Protein AF-A0A924DT28-F1 (afdb_monomer)

Sequence (236 aa):
MMKKLITFLFFVGIYNSIIVASTELPNEADVVLCQDQAENYGNGKGDDIINQSCIESFKKMAAPEAKSESKSMKMKFFGYRNTVLIEKYKNNILFTEIIAGNSSELKAIRALTFDEKNQEVVVLDDSGDILFFSSKITGNIAPFRILKHKDLVGACELVVDSTRDQVVVNNKSTKRILFFSRLANFHAREGKQKLVILKSIDTSLIDLKNLSIDLEKSELHGVDSSKNSAIVFNLK

Mean predicted aligned error: 7.26 Å

Foldseek 3Di:
DDDDDDDDDDDPDDPPDPPPPPPDQDDVVVQVVQQVCQQCQQVPPDPVDRDPVSVVNQQVPFDPQQWEADPVQRWIWGDAAQKIWIWGDDPNDIDIFIAGHDQQVGGGFQGWYAPPVQQWIWTQHQQLKIFIDHVVDHIPHYGPAIADDPQSNQWRHWDAQPVQQWIWTCRPVQQKTFIARVLAGPPDPPVRNRGDGPDIDHRVVFPWDDWDADNVQQWIWTARPVVRDIDIDHRD

Solvent-accessible surface area (backbone atoms only — not comparable to full-atom values): 13260 Å² total; per-residue (Å²): 135,87,85,84,82,85,82,85,82,83,82,80,79,80,79,78,79,78,80,76,77,78,80,73,76,81,54,70,69,60,53,50,53,39,47,53,31,30,49,20,21,62,67,84,76,51,58,76,57,70,55,68,71,40,55,55,48,40,58,70,67,26,48,75,52,8,38,35,73,39,82,90,75,52,31,39,38,32,24,32,48,36,33,39,40,39,37,38,63,57,95,90,41,80,46,75,48,46,36,20,8,69,54,32,72,52,66,34,41,48,12,28,33,68,41,72,91,78,44,29,38,39,33,32,30,61,79,23,38,35,38,31,35,53,73,86,61,67,37,43,45,57,47,85,36,38,41,70,54,81,84,29,45,46,43,55,40,53,40,72,40,83,88,78,44,28,34,40,33,40,17,71,70,77,29,29,38,39,28,32,47,57,83,22,19,66,86,42,58,88,94,60,19,60,82,49,78,78,46,76,44,85,34,80,92,48,50,75,41,77,69,44,71,42,79,88,79,36,32,41,37,29,30,25,67,82,74,76,39,82,46,77,42,77,69,119

Radius of gyration: 23.38 Å; Cα contacts (8 Å, |Δi|>4): 506; chains: 1; bounding box: 42×103×48 Å

pLDDT: mean 90.02, std 14.46, range [38.62, 98.81]

Secondary structure (DSSP, 8-state):
-PPPP------------------PPPPHHHHHHHHHHHHHTTTTSS-SS--HHHHHHHHHH--GGGEEEETTTTEEEEEETTEEEEEEEETTEEEEEEE-SGGG--S-EEEEEEETTTTEEEEEETTS-EEEEETT--BS---SEEE--GGGTTEEEEEEETTTTEEEEEETTTTEEEEEETT--TTSPTTT----EEEEEE-TT--EEEEEEETTTTEEEEEETTTTEEEEEE--

Nearest PDB structures (foldseek):
  7seu-assembly4_D  TM=6.519E-01  e=6.084E-05  Escherichia coli
  8fky-assembly1_BC  TM=5.087E-01  e=3.630E-06  Homo sapiens
  8ajo-assembly1_B  TM=6.172E-01  e=4.702E-04  Homo sapiens
  5m11-assembly1_A  TM=3.990E-01  e=2.292E-04  Porphyromonas gingivalis
  8cll-assembly1_B  TM=3.695E-01  e=8.182E-01  Homo sapiens

Structure (mmCIF, N/CA/C/O backbone):
data_AF-A0A924DT28-F1
#
_entry.id   AF-A0A924DT28-F1
#
loop_
_atom_site.group_PDB
_atom_site.id
_atom_site.type_symbol
_atom_site.label_atom_id
_atom_site.label_alt_id
_atom_site.label_comp_id
_atom_site.label_asym_id
_atom_site.label_entity_id
_atom_site.label_seq_id
_atom_site.pdbx_PDB_ins_code
_atom_site.Cartn_x
_atom_site.Cartn_y
_atom_site.Cartn_z
_atom_site.occupancy
_atom_site.B_iso_or_equiv
_atom_site.auth_seq_id
_atom_site.auth_comp_id
_atom_site.auth_asym_id
_atom_site.auth_atom_id
_atom_site.pdbx_PDB_model_num
ATOM 1 N N . MET A 1 1 ? 10.923 81.985 13.454 1.00 46.19 1 MET A N 1
ATOM 2 C CA . MET A 1 1 ? 11.514 80.763 12.858 1.00 46.19 1 MET A CA 1
ATOM 3 C C . MET A 1 1 ? 11.371 79.618 13.850 1.00 46.19 1 MET A C 1
ATOM 5 O O . MET A 1 1 ? 11.720 79.781 15.010 1.00 46.19 1 MET A O 1
ATOM 9 N N . MET A 1 2 ? 10.727 78.535 13.412 1.00 38.62 2 MET A N 1
ATOM 10 C CA . MET A 1 2 ? 10.115 77.477 14.229 1.00 38.62 2 MET A CA 1
ATOM 11 C C . MET A 1 2 ? 11.137 76.579 14.948 1.00 38.62 2 MET A C 1
ATOM 13 O O . MET A 1 2 ? 12.064 76.073 14.320 1.00 38.62 2 MET A O 1
ATOM 17 N N . LYS A 1 3 ? 10.915 76.316 16.244 1.00 44.12 3 LYS A N 1
ATOM 18 C CA . LYS A 1 3 ? 11.566 75.230 16.996 1.00 44.12 3 LYS A CA 1
ATOM 19 C C . LYS A 1 3 ? 10.833 73.916 16.697 1.00 44.12 3 LYS A C 1
ATOM 21 O O . LYS A 1 3 ? 9.643 73.810 16.976 1.00 44.12 3 LYS A O 1
ATOM 26 N N . LYS A 1 4 ? 11.530 72.933 16.117 1.00 51.25 4 LYS A N 1
ATOM 27 C CA . LYS A 1 4 ? 11.015 71.568 15.913 1.00 51.25 4 LYS A CA 1
ATOM 28 C C . LYS A 1 4 ? 11.141 70.768 17.211 1.00 51.25 4 LYS A C 1
ATOM 30 O O . LYS A 1 4 ? 12.229 70.666 17.769 1.00 51.25 4 LYS A O 1
ATOM 35 N N . LEU A 1 5 ? 10.022 70.207 17.657 1.00 52.62 5 LEU A N 1
ATOM 36 C CA . LEU A 1 5 ? 9.919 69.256 18.760 1.00 52.62 5 LEU A CA 1
ATOM 37 C C . LEU A 1 5 ? 10.096 67.843 18.175 1.00 52.62 5 LEU A C 1
ATOM 39 O O . LEU A 1 5 ? 9.372 67.476 17.252 1.00 52.62 5 LEU A O 1
ATOM 43 N N . ILE A 1 6 ? 11.080 67.082 18.657 1.00 53.06 6 ILE A N 1
ATOM 44 C CA . ILE A 1 6 ? 11.309 65.684 18.263 1.00 53.06 6 ILE A CA 1
ATOM 45 C C . ILE A 1 6 ? 10.702 64.802 19.353 1.00 53.06 6 ILE A C 1
ATOM 47 O O . ILE A 1 6 ? 11.199 64.773 20.477 1.00 53.06 6 ILE A O 1
ATOM 51 N N . THR A 1 7 ? 9.623 64.100 19.020 1.00 50.81 7 THR A N 1
ATOM 52 C CA . THR A 1 7 ? 8.965 63.129 19.901 1.00 50.81 7 THR A CA 1
ATOM 53 C C . THR A 1 7 ? 9.525 61.739 19.610 1.00 50.81 7 THR A C 1
ATOM 55 O O . THR A 1 7 ? 9.343 61.217 18.512 1.00 50.81 7 THR A O 1
ATOM 58 N N . PHE A 1 8 ? 10.207 61.135 20.583 1.00 44.06 8 PHE A N 1
ATOM 59 C CA . PHE A 1 8 ? 10.626 59.732 20.534 1.00 44.06 8 PHE A CA 1
ATOM 60 C C . PHE A 1 8 ? 9.456 58.835 20.971 1.00 44.06 8 PHE A C 1
ATOM 62 O O . PHE A 1 8 ? 9.033 58.895 22.124 1.00 44.06 8 PHE A O 1
ATOM 69 N N . LEU A 1 9 ? 8.935 58.002 20.064 1.00 46.94 9 LEU A N 1
ATOM 70 C CA . LEU A 1 9 ? 8.032 56.901 20.409 1.00 46.94 9 LEU A CA 1
ATOM 71 C C . LEU A 1 9 ? 8.859 55.664 20.788 1.00 46.94 9 LEU A C 1
ATOM 73 O O . LEU A 1 9 ? 9.576 55.115 19.954 1.00 46.94 9 LEU A O 1
ATOM 77 N N . PHE A 1 10 ? 8.725 55.205 22.032 1.00 41.62 10 PHE A N 1
ATOM 78 C CA . PHE A 1 10 ? 9.204 53.894 22.465 1.00 41.62 10 PHE A CA 1
ATOM 79 C C . PHE A 1 10 ? 8.183 52.820 22.065 1.00 41.62 10 PHE A C 1
ATOM 81 O O . PHE A 1 10 ? 7.089 52.758 22.623 1.00 41.62 10 PHE A O 1
ATOM 88 N N . PHE A 1 11 ? 8.540 51.963 21.107 1.00 46.56 11 PHE A N 1
ATOM 89 C CA . PHE A 1 11 ? 7.822 50.714 20.848 1.00 46.56 11 PHE A CA 1
ATOM 90 C C . PHE A 1 11 ? 8.255 49.671 21.886 1.00 46.56 11 PHE A C 1
ATOM 92 O O . PHE A 1 11 ? 9.371 49.155 21.834 1.00 46.56 11 PHE A O 1
ATOM 99 N N . VAL A 1 12 ? 7.373 49.357 22.835 1.00 48.72 12 VAL A N 1
ATOM 100 C CA . VAL A 1 12 ? 7.530 48.202 23.727 1.00 48.72 12 VAL A CA 1
ATOM 101 C C . VAL A 1 12 ? 7.148 46.956 22.927 1.00 48.72 12 VAL A C 1
ATOM 103 O O . VAL A 1 12 ? 5.971 46.667 22.724 1.00 48.72 12 VAL A O 1
ATOM 106 N N . GLY A 1 13 ? 8.153 46.252 22.407 1.00 44.25 13 GLY A N 1
ATOM 107 C CA . GLY A 1 13 ? 7.973 44.969 21.732 1.00 44.25 13 GLY A CA 1
ATOM 108 C C . GLY A 1 13 ? 7.604 43.883 22.740 1.00 44.25 13 GLY A C 1
ATOM 109 O O . GLY A 1 13 ? 8.447 43.446 23.520 1.00 44.25 13 GLY A O 1
ATOM 110 N N . ILE A 1 14 ? 6.346 43.447 22.726 1.00 53.84 14 ILE A N 1
ATOM 111 C CA . ILE A 1 14 ? 5.885 42.281 23.484 1.00 53.84 14 ILE A CA 1
ATOM 112 C C . ILE A 1 14 ? 6.356 41.037 22.719 1.00 53.84 14 ILE A C 1
ATOM 114 O O . ILE A 1 14 ? 5.760 40.647 21.715 1.00 53.84 14 ILE A O 1
ATOM 118 N N . TYR A 1 15 ? 7.461 40.435 23.161 1.00 48.41 15 TYR A N 1
ATOM 119 C CA . TYR A 1 15 ? 7.918 39.139 22.661 1.00 48.41 15 TYR A CA 1
ATOM 120 C C . TYR A 1 15 ? 6.979 38.043 23.181 1.00 48.41 15 TYR A C 1
ATOM 122 O O . TYR A 1 15 ? 7.129 37.555 24.301 1.00 48.41 15 TYR A O 1
ATOM 130 N N . ASN A 1 16 ? 6.004 37.645 22.361 1.00 48.34 16 ASN A N 1
ATOM 131 C CA . ASN A 1 16 ? 5.264 36.405 22.574 1.00 48.34 16 ASN A CA 1
ATOM 132 C C . ASN A 1 16 ? 6.238 35.233 22.417 1.00 48.34 16 ASN A C 1
ATOM 134 O O . ASN A 1 16 ? 6.658 34.896 21.310 1.00 48.34 16 ASN A O 1
ATOM 138 N N . SER A 1 17 ? 6.616 34.629 23.540 1.00 51.00 17 SER A N 1
ATOM 139 C CA . SER A 1 17 ? 7.391 33.392 23.557 1.00 51.00 17 SER A CA 1
ATOM 140 C C . SER A 1 17 ? 6.497 32.267 23.041 1.00 51.00 17 SER A C 1
ATOM 142 O O . SER A 1 17 ? 5.571 31.834 23.725 1.00 51.00 17 SER A O 1
ATOM 144 N N . ILE A 1 18 ? 6.737 31.826 21.807 1.00 56.81 18 ILE A N 1
ATOM 145 C CA . ILE A 1 18 ? 6.084 30.645 21.243 1.00 56.81 18 ILE A CA 1
ATOM 146 C C . ILE A 1 18 ? 6.646 29.437 21.993 1.00 56.81 18 ILE A C 1
ATOM 148 O O . ILE A 1 18 ? 7.802 29.062 21.802 1.00 56.81 18 ILE A O 1
ATOM 152 N N . ILE A 1 19 ? 5.835 28.838 22.865 1.00 50.34 19 ILE A N 1
ATOM 153 C CA . ILE A 1 19 ? 6.124 27.526 23.442 1.00 50.34 19 ILE A CA 1
ATOM 154 C C . ILE A 1 19 ? 5.975 26.519 22.301 1.00 50.34 19 ILE A C 1
ATOM 156 O O . ILE A 1 19 ? 4.869 26.121 21.938 1.00 50.34 19 ILE A O 1
ATOM 160 N N . VAL A 1 20 ? 7.097 26.142 21.692 1.00 52.06 20 VAL A N 1
ATOM 161 C CA . VAL A 1 20 ? 7.150 25.004 20.776 1.00 52.06 20 VAL A CA 1
ATOM 162 C C . VAL A 1 20 ? 7.068 23.760 21.650 1.00 52.06 20 VAL A C 1
ATOM 164 O O . VAL A 1 20 ? 8.056 23.361 22.262 1.00 52.06 20 VAL A O 1
ATOM 167 N N . ALA A 1 21 ? 5.874 23.178 21.763 1.00 47.94 21 ALA A N 1
ATOM 168 C CA . ALA A 1 21 ? 5.710 21.875 22.388 1.00 47.94 21 ALA A CA 1
ATOM 169 C C . ALA A 1 21 ? 6.557 20.867 21.598 1.00 47.94 21 ALA A C 1
ATOM 171 O O . ALA A 1 21 ? 6.269 20.576 20.435 1.00 47.94 21 ALA A O 1
ATOM 172 N N . SER A 1 22 ? 7.638 20.377 22.204 1.00 53.47 22 SER A N 1
ATOM 173 C CA . SER A 1 22 ? 8.448 19.314 21.627 1.00 53.47 22 SER A CA 1
ATOM 174 C C . SER A 1 22 ? 7.579 18.070 21.537 1.00 53.47 22 SER A C 1
ATOM 176 O O . SER A 1 22 ? 7.247 17.448 22.544 1.00 53.47 22 SER A O 1
ATOM 178 N N . THR A 1 23 ? 7.158 17.714 20.327 1.00 61.97 23 THR A N 1
ATOM 179 C CA . THR A 1 23 ? 6.416 16.478 20.111 1.00 61.97 23 THR A CA 1
ATOM 180 C C . THR A 1 23 ? 7.405 15.321 20.188 1.00 61.97 23 THR A C 1
ATOM 182 O O . THR A 1 23 ? 7.909 14.875 19.153 1.00 61.97 23 THR A O 1
ATOM 185 N N . GLU A 1 24 ? 7.708 14.842 21.391 1.00 76.38 24 GLU A N 1
ATOM 186 C CA . GLU A 1 24 ? 8.525 13.643 21.578 1.00 76.38 24 GLU A CA 1
ATOM 187 C C . GLU A 1 24 ? 7.909 12.474 20.793 1.00 76.38 24 GLU A C 1
ATOM 189 O O . GLU A 1 24 ? 6.686 12.376 20.620 1.00 76.38 24 GLU A O 1
ATOM 194 N N . LEU A 1 25 ? 8.759 11.663 20.162 1.00 80.00 25 LEU A N 1
ATOM 195 C CA . LEU A 1 25 ? 8.293 10.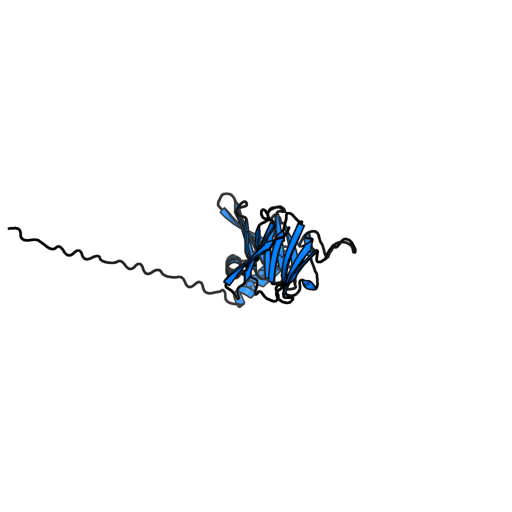437 19.524 1.00 80.00 25 LEU A CA 1
ATOM 196 C C . LEU A 1 25 ? 7.822 9.468 20.620 1.00 80.00 25 LEU A C 1
ATOM 198 O O . LEU A 1 25 ? 8.413 9.473 21.700 1.00 80.00 25 LEU A O 1
ATOM 202 N N . PRO A 1 26 ? 6.775 8.663 20.363 1.00 83.19 26 PRO A N 1
ATOM 203 C CA . PRO A 1 26 ? 6.353 7.627 21.301 1.00 83.19 26 PRO A CA 1
ATOM 204 C C . PRO A 1 26 ? 7.538 6.722 21.652 1.00 83.19 26 PRO A C 1
ATOM 206 O O . PRO A 1 26 ? 8.372 6.439 20.787 1.00 83.19 26 PRO A O 1
ATOM 209 N N . ASN A 1 27 ? 7.627 6.277 22.905 1.00 87.00 27 ASN A N 1
ATOM 210 C CA . ASN A 1 27 ? 8.652 5.308 23.284 1.00 87.00 27 ASN A CA 1
ATOM 211 C C . ASN A 1 27 ? 8.305 3.919 22.699 1.00 87.00 27 ASN A C 1
ATOM 213 O O . ASN A 1 27 ? 7.145 3.633 22.407 1.00 87.00 27 ASN A O 1
ATOM 217 N N . GLU A 1 28 ? 9.297 3.039 22.530 1.00 86.31 28 GLU A N 1
ATOM 218 C CA . GLU A 1 28 ? 9.079 1.721 21.903 1.00 86.31 28 GLU A CA 1
ATOM 219 C C . GLU A 1 28 ? 8.099 0.836 22.696 1.00 86.31 28 GLU A C 1
ATOM 221 O O . GLU A 1 28 ? 7.351 0.066 22.100 1.00 86.31 28 GLU A O 1
ATOM 226 N N . ALA A 1 29 ? 8.052 0.960 24.027 1.00 84.00 29 ALA A N 1
ATOM 227 C CA . ALA A 1 29 ? 7.135 0.177 24.857 1.00 84.00 29 ALA A CA 1
ATOM 228 C C . ALA A 1 29 ? 5.664 0.533 24.578 1.00 84.00 29 ALA A C 1
ATOM 230 O O . ALA A 1 29 ? 4.824 -0.362 24.479 1.00 84.00 29 ALA A O 1
ATOM 231 N N . ASP A 1 30 ? 5.368 1.818 24.369 1.00 88.56 30 ASP A N 1
ATOM 232 C CA . ASP A 1 30 ? 4.042 2.288 23.967 1.00 88.56 30 ASP A CA 1
ATOM 233 C C . ASP A 1 30 ? 3.678 1.735 22.583 1.00 88.56 30 ASP A C 1
ATOM 235 O O . ASP A 1 30 ? 2.556 1.282 22.371 1.00 88.56 30 ASP A O 1
ATOM 239 N N . VAL A 1 31 ? 4.633 1.707 21.646 1.00 90.06 31 VAL A N 1
ATOM 240 C CA . VAL A 1 31 ? 4.413 1.153 20.298 1.00 90.06 31 VAL A CA 1
ATOM 241 C C . VAL A 1 31 ? 4.095 -0.341 20.347 1.00 90.06 31 VAL A C 1
ATOM 243 O O . VAL A 1 31 ? 3.189 -0.783 19.638 1.00 90.06 31 VAL A O 1
ATOM 246 N N . VAL A 1 32 ? 4.787 -1.107 21.194 1.00 91.25 32 VAL A N 1
ATOM 247 C CA . VAL A 1 32 ? 4.523 -2.543 21.391 1.00 91.25 32 VAL A CA 1
ATOM 248 C C . VAL A 1 32 ? 3.123 -2.771 21.961 1.00 91.25 32 VAL A C 1
ATOM 250 O O . VAL A 1 32 ? 2.397 -3.619 21.445 1.00 91.25 32 VAL A O 1
ATOM 253 N N . LEU A 1 33 ? 2.705 -1.983 22.957 1.00 92.06 33 LEU A N 1
ATOM 254 C CA . LEU A 1 33 ? 1.340 -2.047 23.489 1.00 92.06 33 LEU A CA 1
ATOM 255 C C . LEU A 1 33 ? 0.299 -1.756 22.397 1.00 92.06 33 LEU A C 1
ATOM 257 O O . LEU A 1 33 ? -0.693 -2.470 22.270 1.00 92.06 33 LEU A O 1
ATOM 261 N N . CYS A 1 34 ? 0.532 -0.727 21.583 1.00 93.38 34 CYS A N 1
ATOM 262 C CA . CYS A 1 34 ? -0.360 -0.382 20.481 1.00 93.38 34 CYS A CA 1
ATOM 263 C C . CYS A 1 34 ? -0.439 -1.480 19.415 1.00 93.38 34 CYS A C 1
ATOM 265 O O . CYS A 1 34 ? -1.506 -1.706 18.843 1.00 93.38 34 CYS A O 1
ATOM 267 N N . GLN A 1 35 ? 0.676 -2.161 19.140 1.00 92.50 35 GLN A N 1
ATOM 268 C CA . GLN A 1 35 ? 0.705 -3.286 18.213 1.00 92.50 35 GLN A CA 1
ATOM 269 C C . GLN A 1 35 ? -0.093 -4.476 18.759 1.00 92.50 35 GLN A C 1
ATOM 271 O O . GLN A 1 35 ? -0.889 -5.041 18.015 1.00 92.50 35 GLN A O 1
ATOM 276 N N . ASP A 1 36 ? 0.047 -4.813 20.044 1.00 92.50 36 ASP A N 1
ATOM 277 C CA . ASP A 1 36 ? -0.731 -5.886 20.680 1.00 92.50 36 ASP A CA 1
ATOM 278 C C . ASP A 1 36 ? -2.244 -5.599 20.637 1.00 92.50 36 ASP A C 1
ATOM 280 O O . ASP A 1 36 ? -3.041 -6.464 20.263 1.00 92.50 36 ASP A O 1
ATOM 284 N N . GLN A 1 37 ? -2.651 -4.351 20.898 1.00 92.94 37 GLN A N 1
ATOM 285 C CA . GLN A 1 37 ? -4.045 -3.927 20.715 1.00 92.94 37 GLN A CA 1
ATOM 286 C C . GLN A 1 37 ? -4.510 -4.109 19.268 1.00 92.94 37 GLN A C 1
ATOM 288 O O . GLN A 1 37 ? -5.603 -4.616 19.023 1.00 92.94 37 GLN A O 1
ATOM 293 N N . ALA A 1 38 ? -3.680 -3.729 18.296 1.00 93.44 38 ALA A N 1
ATOM 294 C CA . ALA A 1 38 ? -3.997 -3.896 16.886 1.00 93.44 38 ALA A CA 1
ATOM 295 C C . ALA A 1 38 ? -4.079 -5.370 16.459 1.00 93.44 38 ALA A C 1
ATOM 297 O O . ALA A 1 38 ? -4.960 -5.714 15.678 1.00 93.44 38 ALA A O 1
ATOM 298 N N . GLU A 1 39 ? -3.214 -6.257 16.962 1.00 92.19 39 GLU A N 1
ATOM 299 C CA . GLU A 1 39 ? -3.257 -7.704 16.6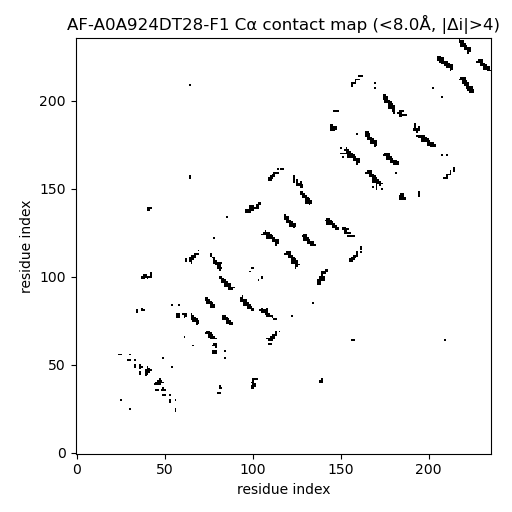74 1.00 92.19 39 GLU A CA 1
ATOM 300 C C . GLU A 1 39 ? -4.543 -8.351 17.214 1.00 92.19 39 GLU A C 1
ATOM 302 O O . GLU A 1 39 ? -5.121 -9.254 16.586 1.00 92.19 39 GLU A O 1
ATOM 307 N N . ASN A 1 40 ? -5.021 -7.844 18.353 1.00 91.62 40 ASN A N 1
ATOM 308 C CA . ASN A 1 40 ? -6.214 -8.335 19.032 1.00 91.62 40 ASN A CA 1
ATOM 309 C C . ASN A 1 40 ? -7.521 -7.630 18.643 1.00 91.62 40 ASN A C 1
ATOM 311 O O . ASN A 1 40 ? -8.603 -8.139 18.940 1.00 91.62 40 ASN A O 1
ATOM 315 N N . TYR A 1 41 ? -7.444 -6.525 17.903 1.00 90.62 41 TYR A N 1
ATOM 316 C CA . TYR A 1 41 ? -8.607 -5.745 17.496 1.00 90.62 41 TYR A CA 1
ATOM 317 C C . TYR A 1 41 ? -9.632 -6.597 16.737 1.00 90.62 41 TYR A C 1
ATOM 319 O O . TYR A 1 41 ? -9.317 -7.176 15.695 1.00 90.62 41 TYR A O 1
ATOM 327 N N . GLY A 1 42 ? -10.865 -6.674 17.253 1.00 82.38 42 GLY A N 1
ATOM 328 C CA . GLY A 1 42 ? -11.993 -7.342 16.600 1.00 82.38 42 GLY A CA 1
ATOM 329 C C . GLY A 1 42 ? -11.846 -8.860 16.462 1.00 82.38 42 GLY A C 1
ATOM 330 O O . GLY A 1 42 ? -12.553 -9.470 15.655 1.00 82.38 42 GLY A O 1
ATOM 33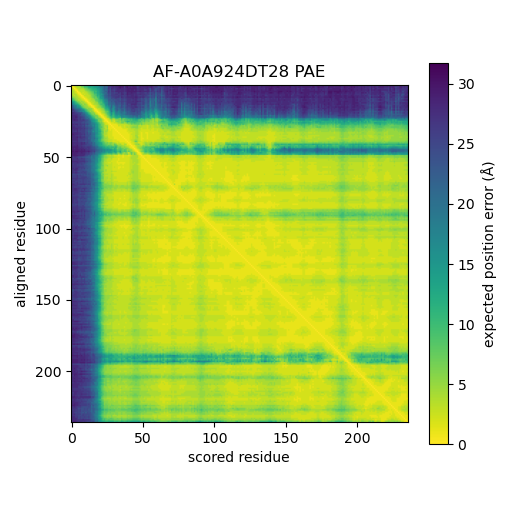1 N N . ASN A 1 43 ? -10.899 -9.486 17.172 1.00 83.25 43 ASN A N 1
ATOM 332 C CA . ASN A 1 43 ? -10.657 -10.932 17.109 1.00 83.25 43 ASN A CA 1
ATOM 333 C C . ASN A 1 43 ? -11.188 -11.700 18.342 1.00 83.25 43 ASN A C 1
ATOM 335 O O . ASN A 1 43 ? -11.055 -12.925 18.394 1.00 83.25 43 ASN A O 1
ATOM 339 N N . GLY A 1 44 ? -11.779 -10.996 19.317 1.00 75.38 44 GLY A N 1
ATOM 340 C CA . GLY A 1 44 ? -12.343 -11.567 20.545 1.00 75.38 44 GLY A CA 1
ATOM 341 C C . GLY A 1 44 ? -11.319 -12.012 21.600 1.00 75.38 44 GLY A C 1
ATOM 342 O O . GLY A 1 44 ? -11.706 -12.686 22.554 1.00 75.38 44 GLY A O 1
ATOM 343 N N . LYS A 1 45 ? -10.027 -11.686 21.439 1.00 72.12 45 LYS A N 1
ATOM 344 C CA . LYS A 1 45 ? -8.935 -12.034 22.373 1.00 72.12 45 LYS A CA 1
ATOM 345 C C . LYS A 1 45 ? -8.341 -10.834 23.126 1.00 72.12 45 LYS A C 1
ATOM 347 O O . LYS A 1 45 ? -7.392 -11.025 23.880 1.00 72.12 45 LYS A O 1
ATOM 352 N N . GLY A 1 46 ? -8.888 -9.631 22.958 1.00 69.25 46 GLY A N 1
ATOM 353 C CA . GLY A 1 46 ? -8.455 -8.415 23.653 1.00 69.25 46 GLY A CA 1
ATOM 354 C C . GLY A 1 46 ? -9.541 -7.343 23.648 1.00 69.25 46 GLY A C 1
ATOM 355 O O . GLY A 1 46 ? -10.689 -7.629 23.305 1.00 69.25 46 GLY A O 1
ATOM 356 N N . ASP A 1 47 ? -9.180 -6.115 24.021 1.00 67.69 47 ASP A N 1
ATOM 357 C CA . ASP A 1 47 ? -10.084 -4.977 23.883 1.00 67.69 47 ASP A CA 1
ATOM 358 C C . ASP A 1 47 ? -10.370 -4.749 22.391 1.00 67.69 47 ASP A C 1
ATOM 360 O O . ASP A 1 47 ? -9.456 -4.548 21.590 1.00 67.69 47 ASP A O 1
ATOM 364 N N . ASP A 1 48 ? -11.647 -4.725 22.001 1.00 73.25 48 ASP A N 1
ATOM 365 C CA . ASP A 1 48 ? -12.082 -4.403 20.630 1.00 73.25 48 ASP A CA 1
ATOM 366 C C . ASP A 1 48 ? -11.902 -2.903 20.297 1.00 73.25 48 ASP A C 1
ATOM 368 O O . ASP A 1 48 ? -12.638 -2.321 19.497 1.00 73.25 48 ASP A O 1
ATOM 372 N N . ILE A 1 49 ? -10.948 -2.239 20.953 1.00 84.69 49 ILE A N 1
ATOM 373 C CA . ILE A 1 49 ? -10.684 -0.808 20.879 1.00 84.69 49 ILE A CA 1
ATOM 374 C C . ILE A 1 49 ? -9.169 -0.595 20.919 1.00 84.69 49 ILE A C 1
ATOM 376 O O . ILE A 1 49 ? -8.492 -1.003 21.857 1.00 84.69 49 ILE A O 1
ATOM 380 N N . ILE A 1 50 ? -8.646 0.109 19.916 1.00 91.12 50 ILE A N 1
ATOM 381 C CA . ILE A 1 50 ? -7.280 0.641 19.941 1.00 91.12 50 ILE A CA 1
ATOM 382 C C . ILE A 1 50 ? -7.315 2.000 20.640 1.00 91.12 50 ILE A C 1
ATOM 384 O O . ILE A 1 50 ? -8.127 2.861 20.289 1.00 91.12 50 ILE A O 1
ATOM 388 N N . ASN A 1 51 ? -6.432 2.213 21.614 1.00 92.75 51 ASN A N 1
ATOM 389 C CA . ASN A 1 51 ? -6.380 3.462 22.372 1.00 92.75 51 ASN A CA 1
ATOM 390 C C . ASN A 1 51 ? -6.146 4.682 21.464 1.00 92.75 51 ASN A C 1
ATOM 392 O O . ASN A 1 51 ? -5.368 4.635 20.510 1.00 92.75 51 ASN A O 1
ATOM 396 N N . GLN A 1 52 ? -6.749 5.827 21.803 1.00 92.81 52 GLN A N 1
ATOM 397 C CA . GLN A 1 52 ? -6.580 7.051 21.007 1.00 92.81 52 GLN A CA 1
ATOM 398 C C . GLN A 1 52 ? -5.109 7.493 20.918 1.00 92.81 52 GLN A C 1
ATOM 400 O O . GLN A 1 52 ? -4.666 7.947 19.866 1.00 92.81 52 GLN A O 1
ATOM 405 N N . SER A 1 53 ? -4.329 7.321 21.991 1.00 93.75 53 SER A N 1
ATOM 406 C CA . SER A 1 53 ? -2.885 7.593 21.980 1.00 93.75 53 SER A CA 1
ATOM 407 C C . SER A 1 53 ? -2.139 6.737 20.950 1.00 93.75 53 SER A C 1
ATOM 409 O O . SER A 1 53 ? -1.229 7.240 20.290 1.00 93.75 53 SER A O 1
ATOM 411 N N . CYS A 1 54 ? -2.551 5.482 20.759 1.00 94.00 54 CYS A N 1
ATOM 412 C CA . CYS A 1 54 ? -2.011 4.587 19.739 1.00 94.00 54 CYS A CA 1
ATOM 413 C C . CYS A 1 54 ? -2.361 5.048 18.328 1.00 94.00 54 CYS A C 1
ATOM 415 O O . CYS A 1 54 ? -1.480 5.119 17.474 1.00 94.00 54 CYS A O 1
ATOM 417 N N . ILE A 1 55 ? -3.618 5.440 18.102 1.00 94.94 55 ILE A N 1
ATOM 418 C CA . ILE A 1 55 ? -4.075 5.995 16.821 1.00 94.94 55 ILE A CA 1
ATOM 419 C C . ILE A 1 55 ? -3.225 7.212 16.432 1.00 94.94 55 ILE A C 1
ATOM 421 O O . ILE A 1 55 ? -2.675 7.258 15.331 1.00 94.94 55 ILE A O 1
ATOM 425 N N . GLU A 1 56 ? -3.062 8.179 17.336 1.00 94.69 56 GLU A N 1
ATOM 426 C CA . GLU A 1 56 ? -2.267 9.384 17.061 1.00 94.69 56 GLU A CA 1
ATOM 427 C C . GLU A 1 56 ? -0.775 9.073 16.867 1.00 94.69 56 GLU A C 1
ATOM 429 O O . GLU A 1 56 ? -0.127 9.621 15.969 1.00 94.69 56 GLU A O 1
ATOM 434 N N . SER A 1 57 ? -0.236 8.133 17.646 1.00 94.56 57 SER A N 1
ATOM 435 C CA . SER A 1 57 ? 1.145 7.664 17.505 1.00 94.56 57 SER A CA 1
ATOM 436 C C . SER A 1 57 ? 1.387 7.028 16.135 1.00 94.56 57 SER A C 1
ATOM 438 O O . SER A 1 57 ? 2.340 7.390 15.444 1.00 94.56 57 SER A O 1
ATOM 440 N N . PHE A 1 58 ? 0.497 6.140 15.690 1.00 95.75 58 PHE A N 1
ATOM 441 C CA . PHE A 1 58 ? 0.588 5.482 14.385 1.00 95.75 58 PHE A CA 1
ATOM 442 C C . PHE A 1 58 ? 0.486 6.484 13.228 1.00 95.75 58 PHE A C 1
ATOM 444 O O . PHE A 1 58 ? 1.291 6.415 12.299 1.00 95.75 58 PHE A O 1
ATOM 451 N N . LYS A 1 59 ? -0.408 7.484 13.301 1.00 96.12 59 LYS A N 1
ATOM 452 C CA . LYS A 1 59 ? -0.477 8.569 12.296 1.00 96.12 59 LYS A CA 1
ATOM 453 C C . LYS A 1 59 ? 0.835 9.346 12.193 1.00 96.12 59 LYS A C 1
ATOM 455 O O . LYS A 1 59 ? 1.303 9.648 11.088 1.00 96.12 59 LYS A O 1
ATOM 460 N N . LYS A 1 60 ? 1.429 9.683 13.343 1.00 94.81 60 LYS A N 1
ATOM 461 C CA . LYS A 1 60 ? 2.686 10.438 13.418 1.00 94.81 60 LYS A CA 1
ATOM 462 C C . LYS A 1 60 ? 3.858 9.634 12.855 1.00 94.81 60 LYS A C 1
ATOM 464 O O . LYS A 1 60 ? 4.671 10.199 12.128 1.00 94.81 60 LYS A O 1
ATOM 469 N N . MET A 1 61 ? 3.922 8.340 13.166 1.00 95.44 61 MET A N 1
ATOM 470 C CA . MET A 1 61 ? 5.024 7.458 12.770 1.00 95.44 61 MET A CA 1
ATOM 471 C C . MET A 1 61 ? 4.899 6.887 11.354 1.00 95.44 61 MET A C 1
ATOM 473 O O . MET A 1 61 ? 5.902 6.434 10.806 1.00 95.44 61 MET A O 1
ATOM 477 N N . ALA A 1 62 ? 3.709 6.913 10.747 1.00 97.06 62 ALA A N 1
ATOM 478 C CA . ALA A 1 62 ? 3.519 6.477 9.368 1.00 97.06 62 ALA A CA 1
ATOM 479 C C . ALA A 1 62 ? 4.467 7.232 8.418 1.00 97.06 62 ALA A C 1
ATOM 481 O O . ALA A 1 62 ? 4.501 8.472 8.387 1.00 97.06 62 ALA A O 1
ATOM 482 N N . ALA A 1 63 ? 5.237 6.471 7.642 1.00 96.88 63 ALA A N 1
ATOM 483 C CA . ALA A 1 63 ? 6.143 7.010 6.638 1.00 96.88 63 ALA A CA 1
ATOM 484 C C . ALA A 1 63 ? 5.358 7.739 5.526 1.00 96.88 63 ALA A C 1
ATOM 486 O O . ALA A 1 63 ? 4.166 7.467 5.347 1.00 96.88 63 ALA A O 1
ATOM 487 N N . PRO A 1 64 ? 5.976 8.674 4.780 1.00 96.81 64 PRO A N 1
ATOM 488 C CA . PRO A 1 64 ? 5.310 9.373 3.679 1.00 96.81 64 PRO A CA 1
ATOM 489 C C . PRO A 1 64 ? 4.657 8.435 2.652 1.00 96.81 64 PRO A C 1
ATOM 491 O O . PRO A 1 64 ? 3.520 8.665 2.256 1.00 96.81 64 PRO A O 1
ATOM 494 N N . GLU A 1 65 ? 5.330 7.348 2.282 1.00 97.38 65 GLU A N 1
ATOM 495 C CA . GLU A 1 65 ? 4.846 6.309 1.362 1.00 97.38 65 GLU A CA 1
ATOM 496 C C . GLU A 1 65 ? 3.710 5.450 1.941 1.00 97.38 65 GLU A C 1
ATOM 498 O O . GLU A 1 65 ? 2.980 4.795 1.201 1.00 97.38 65 GLU A O 1
ATOM 503 N N . ALA A 1 66 ? 3.533 5.461 3.263 1.00 98.31 66 ALA A N 1
ATOM 504 C CA . ALA A 1 66 ? 2.432 4.814 3.968 1.00 98.31 66 ALA A CA 1
ATOM 505 C C . ALA A 1 66 ? 1.307 5.809 4.308 1.00 98.31 66 ALA A C 1
ATOM 507 O O . ALA A 1 66 ? 0.501 5.566 5.209 1.00 98.31 66 ALA A O 1
ATOM 508 N N . LYS A 1 67 ? 1.248 6.941 3.597 1.00 98.44 67 LYS A N 1
ATOM 509 C CA . LYS A 1 67 ? 0.187 7.945 3.692 1.00 98.44 67 LYS A CA 1
ATOM 510 C C . LYS A 1 67 ? -0.454 8.157 2.328 1.00 98.44 67 LYS A C 1
ATOM 512 O O . LYS A 1 67 ? 0.221 8.221 1.308 1.00 98.44 67 LYS A O 1
ATOM 517 N N . SER A 1 68 ? -1.771 8.315 2.312 1.00 97.88 68 SER A N 1
ATOM 518 C CA . SER A 1 68 ? -2.515 8.666 1.100 1.00 97.88 68 SER A CA 1
ATOM 519 C C . SER A 1 68 ? -3.694 9.569 1.441 1.00 97.88 68 SER A C 1
ATOM 521 O O . SER A 1 68 ? -4.183 9.571 2.572 1.00 97.88 68 SER A O 1
ATOM 523 N N . GLU A 1 69 ? -4.156 10.354 0.474 1.00 96.69 69 GLU A N 1
ATOM 524 C CA . GLU A 1 69 ? -5.314 11.227 0.626 1.00 96.69 69 GLU A CA 1
ATOM 525 C C . GLU A 1 69 ? -6.205 11.183 -0.616 1.00 96.69 69 GLU A C 1
ATOM 527 O O . GLU A 1 69 ? -5.721 11.138 -1.745 1.00 96.69 69 GLU A O 1
ATOM 532 N N . SER A 1 70 ? -7.519 11.245 -0.402 1.00 95.62 70 SER A N 1
ATOM 533 C CA . SER A 1 70 ? -8.494 11.542 -1.452 1.00 95.62 70 SER A CA 1
ATOM 534 C C . SER A 1 70 ? -9.123 12.894 -1.164 1.00 95.62 70 SER A C 1
ATOM 536 O O . SER A 1 70 ? -9.830 13.081 -0.167 1.00 95.62 70 SER A O 1
ATOM 538 N N . LYS A 1 71 ? -8.875 13.851 -2.061 1.00 91.31 71 LYS A N 1
ATOM 539 C CA . LYS A 1 71 ? -9.424 15.209 -1.956 1.00 91.31 71 LYS A CA 1
ATOM 540 C C . LYS A 1 71 ? -10.930 15.237 -2.209 1.00 91.31 71 LYS A C 1
ATOM 542 O O . LYS A 1 71 ? -11.640 15.974 -1.530 1.00 91.31 71 LYS A O 1
ATOM 547 N N . SER A 1 72 ? -11.416 14.431 -3.151 1.00 92.94 72 SER A N 1
ATOM 548 C CA . SER A 1 72 ? -12.837 14.361 -3.505 1.00 92.94 72 SER A CA 1
ATOM 549 C C . SER A 1 72 ? -13.671 13.746 -2.374 1.00 92.94 72 SER A C 1
ATOM 551 O O . SER A 1 72 ? -14.723 14.280 -2.025 1.00 92.94 72 SER A O 1
ATOM 553 N N . MET A 1 73 ? -13.173 12.674 -1.746 1.00 92.56 73 MET A N 1
ATOM 554 C CA . MET A 1 73 ? -13.861 11.967 -0.667 1.00 92.56 73 MET A CA 1
ATOM 555 C C . MET A 1 73 ? -13.552 12.557 0.713 1.00 92.56 73 MET A C 1
ATOM 557 O O . MET A 1 73 ? -14.182 12.167 1.694 1.00 92.56 73 MET A O 1
ATOM 561 N N . LYS A 1 74 ? -12.606 13.505 0.799 1.00 94.56 74 LYS A N 1
ATOM 562 C CA . LYS A 1 74 ? -12.094 14.085 2.053 1.00 94.56 74 LYS A CA 1
ATOM 563 C C . LYS A 1 74 ? -11.629 12.998 3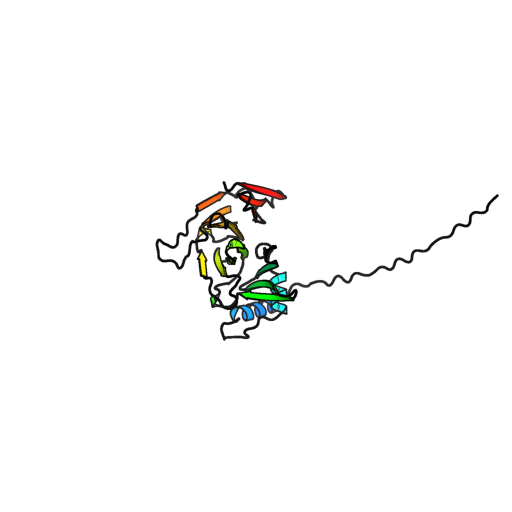.025 1.00 94.56 74 LYS A C 1
ATOM 565 O O . LYS A 1 74 ? -11.997 13.003 4.200 1.00 94.56 74 LYS A O 1
ATOM 570 N N . MET A 1 75 ? -10.848 12.056 2.505 1.00 96.25 75 MET A N 1
ATOM 571 C CA . MET A 1 75 ? -10.330 10.922 3.263 1.00 96.25 75 MET A CA 1
ATOM 572 C C . MET A 1 75 ? -8.814 10.978 3.363 1.00 96.25 75 MET A C 1
ATOM 574 O O . MET A 1 75 ? -8.147 11.379 2.407 1.00 96.25 75 MET A O 1
ATOM 578 N N . LYS A 1 76 ? -8.275 10.536 4.498 1.00 98.19 76 LYS A N 1
ATOM 579 C CA . LYS A 1 76 ? -6.836 10.321 4.685 1.00 98.19 76 LYS A CA 1
ATOM 580 C C . LYS A 1 76 ? -6.586 8.912 5.187 1.00 98.19 76 LYS A C 1
ATOM 582 O O . LYS A 1 76 ? -7.379 8.365 5.948 1.00 98.19 76 LYS A O 1
ATOM 587 N N . PHE A 1 77 ? -5.476 8.344 4.755 1.00 98.56 77 PHE A N 1
ATOM 588 C CA . PHE A 1 77 ? -5.092 6.974 5.040 1.00 98.56 77 PHE A CA 1
ATOM 589 C C . PHE A 1 77 ? -3.689 6.966 5.623 1.00 98.56 77 PHE A C 1
ATOM 591 O O . PHE A 1 77 ? -2.806 7.656 5.110 1.00 98.56 77 PHE A O 1
ATOM 598 N N . PHE A 1 78 ? -3.492 6.175 6.671 1.00 98.62 78 PHE A N 1
ATOM 599 C CA . PHE A 1 78 ? -2.205 6.015 7.339 1.00 98.62 78 PHE A CA 1
ATOM 600 C C . PHE A 1 78 ? -1.955 4.535 7.582 1.00 98.62 78 PHE A C 1
ATOM 602 O O . PHE A 1 78 ? -2.824 3.842 8.104 1.00 98.62 78 PHE A O 1
ATOM 609 N N . GLY A 1 79 ? -0.776 4.061 7.211 1.00 98.31 79 GLY A N 1
ATOM 610 C CA . GLY A 1 79 ? -0.329 2.700 7.445 1.00 98.31 79 GLY A CA 1
ATOM 611 C C . GLY A 1 79 ? 0.853 2.704 8.382 1.00 98.31 79 GLY A C 1
ATOM 612 O O . GLY A 1 79 ? 1.838 3.405 8.148 1.00 98.31 79 GLY A O 1
ATOM 613 N N . TYR A 1 80 ? 0.763 1.918 9.442 1.00 97.56 80 TYR A N 1
ATOM 614 C CA . TYR A 1 80 ? 1.884 1.710 10.339 1.00 97.56 80 TYR A CA 1
ATOM 615 C C . TYR A 1 80 ? 1.747 0.352 11.021 1.00 97.56 80 TYR A C 1
ATOM 617 O O . TYR A 1 80 ? 0.662 -0.000 11.484 1.00 97.56 80 TYR A O 1
ATOM 625 N N . ARG A 1 81 ? 2.847 -0.413 11.074 1.00 95.75 81 ARG A N 1
ATOM 626 C CA . ARG A 1 81 ? 2.861 -1.791 11.603 1.00 95.75 81 ARG A CA 1
ATOM 627 C C . ARG A 1 81 ? 1.732 -2.614 10.968 1.00 95.75 81 ARG A C 1
ATOM 629 O O . ARG A 1 81 ? 1.626 -2.642 9.749 1.00 95.75 81 ARG A O 1
ATOM 636 N N . ASN A 1 82 ? 0.883 -3.247 11.759 1.00 96.50 82 ASN A N 1
ATOM 637 C CA . ASN A 1 82 ? -0.237 -4.078 11.334 1.00 96.50 82 ASN A CA 1
ATOM 638 C C . ASN A 1 82 ? -1.577 -3.314 11.246 1.00 96.50 82 ASN A C 1
ATOM 640 O O . ASN A 1 82 ? -2.636 -3.921 11.378 1.00 96.50 82 ASN A O 1
ATOM 644 N N . THR A 1 83 ? -1.552 -1.985 11.077 1.00 97.81 83 THR A N 1
ATOM 645 C CA . THR A 1 83 ? -2.757 -1.142 11.153 1.00 97.81 83 THR A CA 1
ATOM 646 C C . THR A 1 83 ? -2.880 -0.166 9.989 1.00 97.81 83 THR A C 1
ATOM 648 O O . THR A 1 83 ? -1.975 0.630 9.729 1.00 97.81 83 THR A O 1
ATOM 651 N N . VAL A 1 84 ? -4.052 -0.150 9.353 1.00 98.56 84 VAL A N 1
ATOM 652 C CA . VAL A 1 84 ? -4.490 0.930 8.460 1.00 98.56 84 VAL A CA 1
ATOM 653 C C . VAL A 1 84 ? -5.521 1.789 9.186 1.00 98.56 84 VAL A C 1
ATOM 655 O O . VAL A 1 84 ? -6.570 1.300 9.603 1.00 98.56 84 VAL A O 1
ATOM 658 N N . LEU A 1 85 ? -5.247 3.085 9.290 1.00 98.44 85 LEU A N 1
ATOM 659 C CA . LEU A 1 85 ? -6.167 4.092 9.808 1.00 98.44 85 LEU A CA 1
ATOM 660 C C . LEU A 1 85 ? -6.808 4.840 8.644 1.00 98.44 85 LEU A C 1
ATOM 662 O O . LEU A 1 85 ? -6.108 5.294 7.735 1.00 98.44 85 LEU A O 1
ATOM 666 N N . ILE A 1 86 ? -8.126 5.002 8.695 1.00 98.12 86 ILE A N 1
ATOM 667 C CA . ILE A 1 86 ? -8.908 5.698 7.677 1.00 98.12 86 ILE A CA 1
ATOM 668 C C . ILE A 1 86 ? -9.645 6.860 8.333 1.00 98.12 86 ILE A C 1
ATOM 670 O O . ILE A 1 86 ? -10.649 6.681 9.019 1.00 98.12 86 ILE A O 1
ATOM 674 N N . GLU A 1 87 ? -9.148 8.067 8.107 1.00 97.44 87 GLU A N 1
ATOM 675 C CA . GLU A 1 87 ? -9.788 9.300 8.540 1.00 97.44 87 GLU A CA 1
ATOM 676 C C . GLU A 1 87 ? -10.830 9.751 7.520 1.00 97.44 87 GLU A C 1
ATOM 678 O O . GLU A 1 87 ? -10.544 9.880 6.327 1.00 97.44 87 GLU A O 1
ATOM 683 N N . LYS A 1 88 ? -12.042 10.019 8.003 1.00 94.81 88 LYS A N 1
ATOM 684 C CA . LYS A 1 88 ? -13.191 10.438 7.199 1.00 94.81 88 LYS A CA 1
ATOM 685 C C . LYS A 1 88 ? -13.950 11.547 7.921 1.00 94.81 88 LYS A C 1
ATOM 687 O O . LYS A 1 88 ? -13.996 11.585 9.148 1.00 94.81 88 LYS A O 1
ATOM 692 N N . TYR A 1 89 ? -14.606 12.421 7.164 1.00 91.31 89 TYR A N 1
ATOM 693 C CA . TYR A 1 89 ? -15.513 13.426 7.722 1.00 91.31 89 TYR A CA 1
ATOM 694 C C . TYR A 1 89 ? -16.971 13.026 7.502 1.00 91.31 89 TYR A C 1
ATOM 696 O O . TYR A 1 89 ? -17.393 12.790 6.370 1.00 91.31 89 TYR A O 1
ATOM 704 N N . LYS A 1 90 ? -17.769 13.012 8.571 1.00 89.00 90 LYS A N 1
ATOM 705 C CA . LYS A 1 90 ? -19.231 12.865 8.512 1.00 89.00 90 LYS A CA 1
ATOM 706 C C . LYS A 1 90 ? -19.856 14.006 9.296 1.00 89.00 90 LYS A C 1
ATOM 708 O O . LYS A 1 90 ? -19.598 14.151 10.483 1.00 89.00 90 LYS A O 1
ATOM 713 N N . ASN A 1 91 ? -20.656 14.838 8.627 1.00 90.94 91 ASN A N 1
ATOM 714 C CA . ASN A 1 91 ? -21.286 16.023 9.226 1.00 90.94 91 ASN A CA 1
ATOM 715 C C . ASN A 1 91 ? -20.275 16.957 9.927 1.00 90.94 91 ASN A C 1
ATOM 717 O O . ASN A 1 91 ? -20.511 17.400 11.045 1.00 90.94 91 ASN A O 1
ATOM 721 N N . ASN A 1 92 ? -19.131 17.225 9.281 1.00 90.38 92 ASN A N 1
ATOM 722 C CA . ASN A 1 92 ? -17.993 17.995 9.817 1.00 90.38 92 ASN A CA 1
ATOM 723 C C . ASN A 1 92 ? -17.300 17.396 11.054 1.00 90.38 92 ASN A C 1
ATOM 725 O O . ASN A 1 92 ? -16.401 18.023 11.608 1.00 90.38 92 ASN A O 1
ATOM 729 N N . ILE A 1 93 ? -17.657 16.176 11.452 1.00 94.56 93 ILE A N 1
ATOM 730 C CA . ILE A 1 93 ? -16.983 15.439 12.517 1.00 94.56 93 ILE A CA 1
ATOM 731 C C . ILE A 1 93 ? -15.976 14.490 11.870 1.00 94.56 93 ILE A C 1
ATOM 733 O O . ILE A 1 93 ? -16.337 13.688 11.005 1.00 94.56 93 ILE A O 1
ATOM 737 N N . LEU A 1 94 ? -14.712 14.613 12.273 1.00 93.31 94 LEU A N 1
ATOM 738 C CA . LEU A 1 94 ? -13.653 13.683 11.901 1.00 93.31 94 LEU A CA 1
ATOM 739 C C . LEU A 1 94 ? -13.824 12.391 12.703 1.00 93.31 94 LEU A C 1
ATOM 741 O O . LEU A 1 94 ? -13.913 12.431 13.929 1.00 93.31 94 LEU A O 1
ATOM 745 N N . PHE A 1 95 ? -13.838 11.255 12.020 1.00 94.31 95 PHE A N 1
ATOM 746 C CA . PHE A 1 95 ? -13.798 9.937 12.641 1.00 94.31 95 PHE A CA 1
ATOM 747 C C . PHE A 1 95 ? -12.690 9.101 12.002 1.00 94.31 95 PHE A C 1
ATOM 749 O O . PHE A 1 95 ? -12.348 9.295 10.834 1.00 94.31 95 PHE A O 1
ATOM 756 N N . THR A 1 96 ? -12.102 8.204 12.792 1.00 95.88 96 THR A N 1
ATOM 757 C CA . THR A 1 96 ? -11.073 7.262 12.340 1.00 95.88 96 THR A CA 1
ATOM 758 C C . THR A 1 96 ? -11.653 5.856 12.385 1.00 95.88 96 THR A C 1
ATOM 760 O O . THR A 1 96 ? -12.058 5.391 13.446 1.00 95.88 96 THR A O 1
ATOM 763 N N . GLU A 1 97 ? -11.701 5.189 11.238 1.00 95.50 97 GLU A N 1
ATOM 764 C CA . GLU A 1 97 ? -11.945 3.750 11.156 1.00 95.50 97 GLU A CA 1
ATOM 765 C C . GLU A 1 97 ? -10.615 3.004 11.021 1.00 95.50 97 GLU A C 1
ATOM 767 O O . GLU A 1 97 ? -9.600 3.584 10.630 1.00 95.50 97 GLU A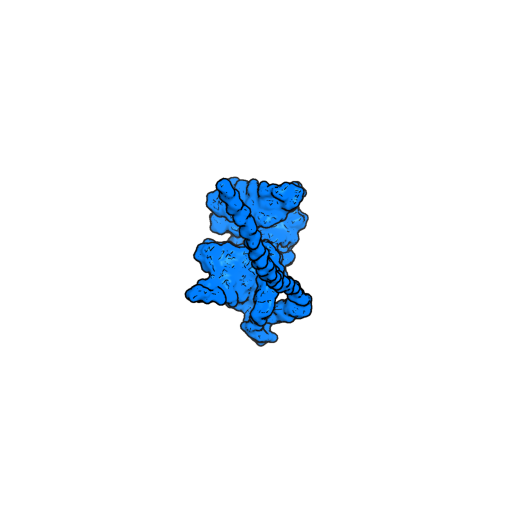 O 1
ATOM 772 N N . ILE A 1 98 ? -10.615 1.717 11.362 1.00 97.00 98 ILE A N 1
ATOM 773 C CA . ILE A 1 98 ? -9.389 0.936 11.531 1.00 97.00 98 ILE A CA 1
ATOM 774 C C . ILE A 1 98 ? -9.532 -0.406 10.823 1.00 97.00 98 ILE A C 1
ATOM 776 O O . ILE A 1 98 ? -10.516 -1.112 11.036 1.00 97.00 98 ILE A O 1
ATOM 780 N N . ILE A 1 99 ? -8.542 -0.776 10.014 1.00 97.81 99 ILE A N 1
ATOM 781 C CA . ILE A 1 99 ? -8.322 -2.158 9.575 1.00 97.81 99 ILE A CA 1
ATOM 782 C C . ILE A 1 99 ? -7.083 -2.659 10.312 1.00 97.81 99 ILE A C 1
ATOM 784 O O . ILE A 1 99 ? -6.000 -2.092 10.166 1.00 97.81 99 ILE A O 1
ATOM 788 N N . ALA A 1 100 ? -7.268 -3.687 11.127 1.00 97.06 100 ALA A N 1
ATOM 789 C CA . ALA A 1 100 ? -6.234 -4.312 11.944 1.00 97.06 100 ALA A CA 1
ATOM 790 C C . ALA A 1 100 ? -6.686 -5.737 12.293 1.00 97.06 100 ALA A C 1
ATOM 792 O O . ALA A 1 100 ? -7.695 -6.208 11.771 1.00 97.06 100 ALA A O 1
ATOM 793 N N . GLY A 1 101 ? -5.975 -6.419 13.180 1.00 95.00 101 GLY A N 1
ATOM 794 C CA . GLY A 1 101 ? -6.337 -7.747 13.659 1.00 95.00 101 GLY A CA 1
ATOM 795 C C . GLY A 1 101 ? -5.791 -8.878 12.792 1.00 95.00 101 GLY A C 1
ATOM 796 O O . GLY A 1 101 ? -5.422 -8.701 11.629 1.00 95.00 101 GLY A O 1
ATOM 797 N N . ASN A 1 102 ? -5.744 -10.072 13.377 1.00 93.06 102 ASN A N 1
ATOM 798 C CA . ASN A 1 102 ? -5.115 -11.248 12.768 1.00 93.06 102 ASN A CA 1
ATOM 799 C C . ASN A 1 102 ? -5.694 -11.657 11.404 1.00 93.06 102 ASN A C 1
ATOM 801 O O . ASN A 1 102 ? -4.956 -12.168 10.564 1.00 93.06 102 ASN A O 1
ATOM 805 N N . SER A 1 103 ? -6.987 -11.433 11.159 1.00 95.50 103 SER A N 1
ATOM 806 C CA . SER A 1 103 ? -7.605 -11.772 9.873 1.00 95.50 103 SER A CA 1
ATOM 807 C C . SER A 1 103 ? -7.142 -10.844 8.755 1.00 95.50 103 SER A C 1
ATOM 809 O O . SER A 1 103 ? -7.223 -11.242 7.601 1.00 95.50 103 SER A O 1
ATOM 811 N N . SER A 1 104 ? -6.652 -9.640 9.073 1.00 97.00 104 SER A N 1
ATOM 812 C CA . SER A 1 104 ? -6.186 -8.672 8.072 1.00 97.00 104 SER A CA 1
ATOM 813 C C . SER A 1 104 ? -4.901 -9.070 7.361 1.00 97.00 104 SER A C 1
ATOM 815 O O . SER A 1 104 ? -4.586 -8.493 6.326 1.00 97.00 104 SER A O 1
ATOM 817 N N . GLU A 1 105 ? -4.153 -10.042 7.888 1.00 96.50 105 GLU A N 1
ATOM 818 C CA . GLU A 1 105 ? -2.832 -10.443 7.382 1.00 96.50 105 GLU A CA 1
ATOM 819 C C . GLU A 1 105 ? -1.776 -9.317 7.356 1.00 96.50 105 GLU A C 1
ATOM 821 O O . GLU A 1 105 ? -0.651 -9.548 6.908 1.00 96.50 105 GLU A O 1
ATOM 826 N N . LEU A 1 106 ? -2.096 -8.122 7.866 1.00 97.62 106 LEU A N 1
ATOM 827 C CA . LEU A 1 106 ? -1.162 -7.011 8.006 1.00 97.62 106 LEU A CA 1
ATOM 828 C C . LEU A 1 106 ? -0.103 -7.366 9.053 1.00 97.62 106 LEU A C 1
ATOM 830 O O . LEU A 1 106 ? -0.441 -7.743 10.175 1.00 97.62 106 LEU A O 1
ATOM 834 N N . LYS A 1 107 ? 1.179 -7.210 8.711 1.00 95.44 107 LYS A N 1
ATOM 835 C CA . LYS A 1 107 ? 2.291 -7.456 9.644 1.00 95.44 107 LYS A CA 1
ATOM 836 C C . LYS A 1 107 ? 3.103 -6.193 9.861 1.00 95.44 107 LYS A C 1
ATOM 838 O O . LYS A 1 107 ? 3.301 -5.757 10.993 1.00 95.44 107 LYS A O 1
ATOM 843 N N . ALA A 1 108 ? 3.562 -5.598 8.768 1.00 96.38 108 ALA A N 1
ATOM 844 C CA . ALA A 1 108 ? 4.363 -4.390 8.790 1.00 96.38 108 ALA A CA 1
ATOM 845 C C . ALA A 1 108 ? 4.158 -3.616 7.489 1.00 96.38 108 ALA A C 1
ATOM 847 O O . ALA A 1 108 ? 4.785 -3.894 6.474 1.00 96.38 108 ALA A O 1
ATOM 848 N N . ILE A 1 109 ? 3.283 -2.617 7.515 1.00 98.38 109 ILE A N 1
ATOM 849 C CA . ILE A 1 109 ? 2.986 -1.788 6.353 1.00 98.38 109 ILE A CA 1
ATOM 850 C C . ILE A 1 109 ? 4.217 -0.964 5.985 1.00 98.38 109 ILE A C 1
ATOM 852 O O . ILE A 1 109 ? 4.716 -0.170 6.786 1.00 98.38 109 ILE A O 1
ATOM 856 N N . ARG A 1 110 ? 4.677 -1.145 4.748 1.00 98.31 110 ARG A N 1
ATOM 857 C CA . ARG A 1 110 ? 5.765 -0.379 4.142 1.00 98.31 110 ARG A CA 1
ATOM 858 C C . ARG A 1 110 ? 5.230 0.821 3.373 1.00 98.31 110 ARG A C 1
ATOM 860 O O . ARG A 1 110 ? 5.745 1.916 3.546 1.00 98.31 110 ARG A O 1
ATOM 867 N N . ALA A 1 111 ? 4.206 0.616 2.552 1.00 98.69 111 ALA A N 1
ATOM 868 C CA . ALA A 1 111 ? 3.573 1.674 1.773 1.00 98.69 111 ALA A CA 1
ATOM 869 C C . ALA A 1 111 ? 2.075 1.404 1.611 1.00 98.69 111 ALA A C 1
ATOM 871 O O . ALA A 1 111 ? 1.623 0.265 1.744 1.00 98.69 111 ALA A O 1
ATOM 872 N N . LEU A 1 112 ? 1.300 2.437 1.294 1.00 98.69 112 LEU A N 1
ATOM 873 C CA . LEU A 1 112 ? -0.090 2.279 0.881 1.00 98.69 112 LEU A CA 1
ATOM 874 C C . LEU A 1 112 ? -0.493 3.343 -0.128 1.00 98.69 112 LEU A C 1
ATOM 876 O O . LEU A 1 112 ? 0.056 4.439 -0.168 1.00 98.69 112 LEU A O 1
ATOM 880 N N . THR A 1 113 ? -1.527 3.040 -0.899 1.00 98.56 113 THR A N 1
ATOM 881 C CA . THR A 1 113 ? -2.218 4.023 -1.726 1.00 98.56 113 THR A CA 1
ATOM 882 C C . THR A 1 113 ? -3.719 3.770 -1.701 1.00 98.56 113 THR A C 1
ATOM 884 O O . THR A 1 113 ? -4.173 2.671 -1.369 1.00 98.56 113 THR A O 1
ATOM 887 N N . PHE A 1 114 ? -4.498 4.786 -2.056 1.00 98.31 114 PHE A N 1
ATOM 888 C CA . PHE A 1 114 ? -5.941 4.667 -2.186 1.00 98.31 114 PHE A CA 1
ATOM 889 C C . PHE A 1 114 ? -6.357 4.725 -3.656 1.00 98.31 114 PHE A C 1
ATOM 891 O O . PHE A 1 114 ? -6.156 5.729 -4.339 1.00 98.31 114 PHE A O 1
ATOM 898 N N . ASP A 1 115 ? -6.968 3.644 -4.137 1.00 97.69 115 ASP A N 1
ATOM 899 C CA . ASP A 1 115 ? -7.617 3.599 -5.443 1.00 97.69 115 ASP A CA 1
ATOM 900 C C . ASP A 1 115 ? -9.050 4.113 -5.302 1.00 97.69 115 ASP A C 1
ATOM 902 O O . ASP A 1 115 ? -9.989 3.365 -5.014 1.00 97.69 115 ASP A O 1
ATOM 906 N N . GLU A 1 116 ? -9.210 5.418 -5.499 1.00 96.19 116 GLU A N 1
ATOM 907 C CA . GLU A 1 116 ? -10.491 6.105 -5.351 1.00 96.19 116 GLU A CA 1
ATOM 908 C C . GLU A 1 116 ? -11.575 5.556 -6.287 1.00 96.19 116 GLU A C 1
ATOM 910 O O . GLU A 1 116 ? -12.728 5.398 -5.878 1.00 96.19 116 GLU A O 1
ATOM 915 N N . LYS A 1 117 ? -11.203 5.196 -7.522 1.00 96.12 117 LYS A N 1
ATOM 916 C CA . LYS A 1 117 ? -12.142 4.692 -8.534 1.00 96.12 117 LYS A CA 1
ATOM 917 C C . LYS A 1 117 ? -12.800 3.391 -8.079 1.00 96.12 117 LYS A C 1
ATOM 919 O O . LYS A 1 117 ? -13.997 3.205 -8.292 1.00 96.12 117 LYS A O 1
ATOM 924 N N . ASN A 1 118 ? -12.028 2.505 -7.454 1.00 97.00 118 ASN A N 1
ATOM 925 C CA . ASN A 1 118 ? -12.518 1.213 -6.969 1.00 97.00 118 ASN A CA 1
ATOM 926 C C . ASN A 1 118 ? -12.872 1.222 -5.469 1.00 97.00 118 ASN A C 1
ATOM 928 O O . ASN A 1 118 ? -13.457 0.259 -4.974 1.00 97.00 118 ASN A O 1
ATOM 932 N N . GLN A 1 119 ? -12.579 2.314 -4.756 1.00 97.38 119 GLN A N 1
ATOM 933 C CA . GLN A 1 119 ? -12.714 2.444 -3.301 1.00 97.38 119 GLN A CA 1
ATOM 934 C C . GLN A 1 119 ? -11.947 1.349 -2.543 1.00 97.38 119 GLN A C 1
ATOM 936 O O . GLN A 1 119 ? -12.466 0.705 -1.624 1.00 97.38 119 GLN A O 1
ATOM 941 N N . GLU A 1 120 ? -10.693 1.149 -2.949 1.00 98.12 120 GLU A N 1
ATOM 942 C CA . GLU A 1 120 ? -9.792 0.137 -2.397 1.00 98.12 120 GLU A CA 1
ATOM 943 C C . GLU A 1 120 ? -8.591 0.804 -1.719 1.00 98.12 120 GLU A C 1
ATOM 945 O O . GLU A 1 120 ? -7.980 1.718 -2.273 1.00 98.12 120 GLU A O 1
ATOM 950 N N . VAL A 1 121 ? -8.224 0.325 -0.531 1.00 98.50 121 VAL A N 1
ATOM 951 C CA . VAL A 1 121 ? -6.924 0.620 0.079 1.00 98.50 121 VAL A CA 1
ATOM 952 C C . VAL A 1 121 ? -5.970 -0.491 -0.327 1.00 98.50 121 VAL A C 1
ATOM 954 O O . VAL A 1 121 ? -6.233 -1.665 -0.058 1.00 98.50 121 VAL A O 1
ATOM 957 N N . VAL A 1 122 ? -4.882 -0.118 -0.992 1.00 98.81 122 VAL A N 1
ATOM 958 C CA . VAL A 1 122 ? -3.868 -1.050 -1.486 1.00 98.81 122 VAL A CA 1
ATOM 959 C C . VAL A 1 122 ? -2.615 -0.862 -0.655 1.00 98.81 122 VAL A C 1
ATOM 961 O O . VAL A 1 122 ? -2.053 0.229 -0.608 1.00 98.81 122 VAL A O 1
ATOM 964 N N . VAL A 1 123 ? -2.203 -1.923 0.021 1.00 98.81 123 VAL A N 1
ATOM 965 C CA . VAL A 1 123 ? -1.143 -1.914 1.027 1.00 98.81 123 VAL A CA 1
ATOM 966 C C . VAL A 1 123 ? 0.001 -2.789 0.547 1.00 98.81 123 VAL A C 1
ATOM 968 O O . VAL A 1 123 ? -0.237 -3.922 0.149 1.00 98.81 123 VAL A O 1
ATOM 971 N N . LEU A 1 124 ? 1.230 -2.291 0.621 1.00 98.81 124 LEU A N 1
ATOM 972 C CA . LEU A 1 124 ? 2.445 -3.090 0.507 1.00 98.81 124 LEU A CA 1
ATOM 973 C C . LEU A 1 124 ? 2.928 -3.423 1.914 1.00 98.81 124 LEU A C 1
ATOM 975 O O . LEU A 1 124 ? 3.315 -2.529 2.673 1.00 98.81 124 LEU A O 1
ATOM 979 N N . ASP A 1 125 ? 2.909 -4.705 2.243 1.00 98.38 125 ASP A N 1
ATOM 980 C CA . ASP A 1 125 ? 3.533 -5.237 3.447 1.00 98.38 125 ASP A CA 1
ATOM 981 C C . ASP A 1 125 ? 5.056 -5.352 3.248 1.00 98.38 125 ASP A C 1
ATOM 983 O O . ASP A 1 125 ? 5.547 -5.502 2.127 1.00 98.38 125 ASP A O 1
ATOM 987 N N . ASP A 1 126 ? 5.824 -5.291 4.333 1.00 96.81 126 ASP A N 1
ATOM 988 C CA . ASP A 1 126 ? 7.288 -5.374 4.316 1.00 96.81 126 ASP A CA 1
ATOM 989 C C . ASP A 1 126 ? 7.804 -6.702 3.739 1.00 96.81 126 ASP A C 1
ATOM 991 O O . ASP A 1 126 ? 8.887 -6.762 3.156 1.00 96.81 126 ASP A O 1
ATOM 995 N N . SER A 1 127 ? 7.001 -7.768 3.823 1.00 97.00 127 SER A N 1
ATOM 996 C CA . SER A 1 127 ? 7.296 -9.038 3.150 1.00 97.00 127 SER A CA 1
ATOM 997 C C . SER A 1 127 ? 7.307 -8.946 1.615 1.00 97.00 127 SER A C 1
ATOM 999 O O . SER A 1 127 ? 7.851 -9.833 0.955 1.00 97.00 127 SER A O 1
ATOM 1001 N N . GLY A 1 128 ? 6.740 -7.881 1.040 1.00 97.69 128 GLY A N 1
ATOM 1002 C CA . GLY A 1 128 ? 6.530 -7.695 -0.397 1.00 97.69 128 GLY A CA 1
ATOM 1003 C C . GLY A 1 128 ? 5.110 -8.035 -0.860 1.00 97.69 128 GLY A C 1
ATOM 1004 O O . GLY A 1 128 ? 4.756 -7.743 -2.000 1.00 97.69 128 GLY A O 1
ATOM 1005 N N . ASP A 1 129 ? 4.277 -8.629 -0.006 1.00 98.06 129 ASP A N 1
ATOM 1006 C CA . ASP A 1 129 ? 2.885 -8.922 -0.347 1.00 98.06 129 ASP A CA 1
ATOM 1007 C C . ASP A 1 129 ? 2.086 -7.621 -0.534 1.00 98.06 129 ASP A C 1
ATOM 1009 O O . ASP A 1 129 ? 2.229 -6.669 0.236 1.00 98.06 129 ASP A O 1
ATOM 1013 N N . ILE A 1 130 ? 1.214 -7.583 -1.548 1.00 98.69 130 ILE A N 1
ATOM 1014 C CA . ILE A 1 130 ? 0.294 -6.459 -1.762 1.00 98.69 130 ILE A CA 1
ATOM 1015 C C . ILE A 1 130 ? -1.123 -6.899 -1.414 1.00 98.69 130 ILE A C 1
ATOM 1017 O O . ILE A 1 130 ? -1.684 -7.793 -2.053 1.00 98.69 130 ILE A O 1
ATOM 1021 N N . LEU A 1 131 ? -1.702 -6.251 -0.411 1.00 98.75 131 LEU A N 1
ATOM 1022 C CA . LEU A 1 131 ? -2.992 -6.566 0.187 1.00 98.75 131 LEU A CA 1
ATOM 1023 C C . LEU A 1 131 ? -4.023 -5.515 -0.233 1.00 98.75 131 LEU A C 1
ATOM 1025 O O . LEU A 1 131 ? -3.747 -4.315 -0.215 1.00 98.75 131 LEU A O 1
ATOM 1029 N N . PHE A 1 132 ? -5.218 -5.964 -0.605 1.00 98.62 132 PHE A N 1
ATOM 1030 C CA . PHE A 1 132 ? -6.310 -5.095 -1.032 1.00 98.62 132 PHE A CA 1
ATOM 1031 C C . PHE A 1 132 ? -7.471 -5.177 -0.049 1.00 98.62 132 PHE A C 1
ATOM 1033 O O . PHE A 1 132 ? -8.051 -6.248 0.159 1.00 98.62 132 PHE A O 1
ATOM 1040 N N . PHE A 1 133 ? -7.855 -4.024 0.487 1.00 98.62 133 PHE A N 1
ATOM 1041 C CA . PHE A 1 133 ? -8.984 -3.878 1.398 1.00 98.62 133 PHE A CA 1
ATOM 1042 C C . PHE A 1 133 ? -10.018 -2.922 0.830 1.00 98.62 133 PHE A C 1
ATOM 1044 O O . PHE A 1 133 ? -9.700 -2.013 0.065 1.00 98.62 133 PHE A O 1
ATOM 1051 N N . SER A 1 134 ? -11.283 -3.118 1.197 1.00 97.56 134 SER A N 1
ATOM 1052 C CA . SER A 1 134 ? -12.312 -2.135 0.868 1.00 97.56 134 SER A CA 1
ATOM 1053 C C . SER A 1 134 ? -12.162 -0.950 1.809 1.00 97.56 134 SER A C 1
ATOM 1055 O O . SER A 1 134 ? -12.030 -1.145 3.010 1.00 97.56 134 SER A O 1
ATOM 1057 N N . SER A 1 135 ? -12.275 0.280 1.311 1.00 96.12 135 SER A N 1
ATOM 1058 C CA . SER A 1 135 ? -12.351 1.443 2.205 1.00 96.12 135 SER A CA 1
ATOM 1059 C C . SER A 1 135 ? -13.710 1.581 2.906 1.00 96.12 135 SER A C 1
ATOM 1061 O O . SER A 1 135 ? -13.883 2.480 3.730 1.00 96.12 135 SER A O 1
ATOM 1063 N N . LYS A 1 136 ? -14.692 0.726 2.578 1.00 95.25 136 LYS A N 1
ATOM 1064 C CA . LYS A 1 136 ? -16.050 0.732 3.154 1.00 95.25 136 LYS A CA 1
ATOM 1065 C C . LYS A 1 136 ? -16.246 -0.266 4.288 1.00 95.25 136 LYS A C 1
ATOM 1067 O O . LYS A 1 136 ? -17.229 -0.156 5.012 1.00 95.25 136 LYS A O 1
ATOM 1072 N N . ILE A 1 137 ? -15.375 -1.263 4.380 1.00 95.56 137 ILE A N 1
ATOM 1073 C CA . ILE A 1 137 ? -15.463 -2.328 5.372 1.00 95.56 137 ILE A CA 1
ATOM 1074 C C . ILE A 1 137 ? -14.190 -2.231 6.198 1.00 95.56 137 ILE A C 1
ATOM 1076 O O . ILE A 1 137 ? -13.097 -2.264 5.644 1.00 95.56 137 ILE A O 1
ATOM 1080 N N . THR A 1 138 ? -14.338 -2.074 7.506 1.00 95.19 138 THR A N 1
ATOM 1081 C CA . THR A 1 138 ? -13.229 -1.932 8.452 1.00 95.19 138 THR A CA 1
ATOM 1082 C C . THR A 1 138 ? -13.396 -2.942 9.582 1.00 95.19 138 THR A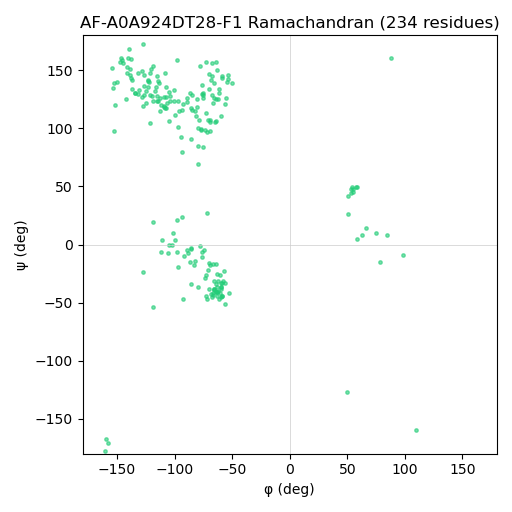 C 1
ATOM 1084 O O . THR A 1 138 ? -14.414 -3.632 9.650 1.00 95.19 138 THR A O 1
ATOM 1087 N N . GLY A 1 139 ? -12.408 -3.063 10.462 1.00 95.06 139 GLY A N 1
ATOM 1088 C CA . GLY A 1 139 ? -12.368 -4.101 11.488 1.00 95.06 139 GLY A CA 1
ATOM 1089 C C . GLY A 1 139 ? -11.297 -5.154 11.225 1.00 95.06 139 GLY A C 1
ATOM 1090 O O . GLY A 1 139 ? -10.364 -4.949 10.446 1.00 95.06 139 GLY A O 1
ATOM 1091 N N . ASN A 1 140 ? -11.492 -6.308 11.860 1.00 96.25 140 ASN A N 1
ATOM 1092 C CA . ASN A 1 140 ? -10.703 -7.520 11.672 1.00 96.25 140 ASN A CA 1
ATOM 1093 C C . ASN A 1 140 ? -11.118 -8.277 10.408 1.00 96.25 140 ASN A C 1
ATOM 1095 O O . ASN A 1 140 ? -11.750 -9.334 10.468 1.00 96.25 140 ASN A O 1
ATOM 1099 N N . ILE A 1 141 ? -10.818 -7.692 9.253 1.00 96.44 141 ILE A N 1
ATOM 1100 C CA . ILE A 1 141 ? -11.267 -8.194 7.955 1.00 96.44 141 ILE A CA 1
ATOM 1101 C C . ILE A 1 141 ? -10.103 -8.681 7.107 1.00 96.44 141 ILE A C 1
ATOM 1103 O O . ILE A 1 141 ? -9.074 -8.023 7.035 1.00 96.44 141 ILE A O 1
ATOM 1107 N N . ALA A 1 142 ? -10.292 -9.805 6.419 1.00 97.38 142 ALA A N 1
ATOM 1108 C CA . ALA A 1 142 ? -9.310 -10.297 5.464 1.00 97.38 142 ALA A CA 1
ATOM 1109 C C . ALA A 1 142 ? -9.235 -9.414 4.211 1.00 97.38 142 ALA A C 1
ATOM 1111 O O . ALA A 1 142 ? -10.262 -8.879 3.771 1.00 97.38 142 ALA A O 1
ATOM 1112 N N . PRO A 1 143 ? -8.046 -9.282 3.597 1.00 98.06 143 PRO A N 1
ATOM 1113 C CA . PRO A 1 143 ? -7.930 -8.663 2.288 1.00 98.06 143 PRO A CA 1
ATOM 1114 C C . PRO A 1 143 ? -8.736 -9.486 1.282 1.00 98.06 143 PRO A C 1
ATOM 1116 O O . PRO A 1 143 ? -8.637 -10.712 1.218 1.00 98.06 143 PRO A O 1
ATOM 1119 N N . PHE A 1 144 ? -9.535 -8.829 0.445 1.00 97.19 144 PHE A N 1
ATOM 1120 C CA . PHE A 1 144 ? -10.316 -9.553 -0.567 1.00 97.19 144 PHE A CA 1
ATOM 1121 C C . PHE A 1 144 ? -9.448 -9.996 -1.758 1.00 97.19 144 PHE A C 1
ATOM 1123 O O . PHE A 1 144 ? -9.898 -10.751 -2.626 1.00 97.19 144 PHE A O 1
ATOM 1130 N N . ARG A 1 145 ? -8.206 -9.504 -1.833 1.00 97.25 145 ARG A N 1
ATOM 1131 C CA . ARG A 1 145 ? -7.224 -9.852 -2.860 1.00 97.25 145 ARG A CA 1
ATOM 1132 C C . ARG A 1 145 ? -5.815 -9.685 -2.307 1.00 97.25 145 ARG A C 1
ATOM 1134 O O . ARG A 1 145 ? -5.526 -8.703 -1.627 1.00 97.25 145 ARG A O 1
ATOM 1141 N N . ILE A 1 146 ? -4.948 -10.635 -2.650 1.00 97.81 146 ILE A N 1
ATOM 1142 C CA . ILE A 1 146 ? -3.529 -10.593 -2.302 1.00 97.81 146 ILE A CA 1
ATOM 1143 C C . ILE A 1 146 ? -2.695 -10.869 -3.548 1.00 97.81 146 ILE A C 1
ATOM 1145 O O . ILE A 1 146 ? -2.968 -11.822 -4.281 1.00 97.81 146 ILE A O 1
ATOM 1149 N N . LEU A 1 147 ? -1.673 -10.056 -3.792 1.00 97.69 147 LEU A N 1
ATOM 1150 C CA . LEU A 1 147 ? -0.661 -10.297 -4.818 1.00 97.69 147 LEU A CA 1
ATOM 1151 C C . LEU A 1 147 ? 0.622 -10.720 -4.110 1.00 97.69 147 LEU A C 1
ATOM 1153 O O . LEU A 1 147 ? 1.158 -9.965 -3.303 1.00 97.69 147 LEU A O 1
ATOM 1157 N N . LYS A 1 148 ? 1.115 -11.916 -4.444 1.00 96.06 148 LYS A N 1
ATOM 1158 C CA . LYS A 1 148 ? 2.387 -12.447 -3.944 1.00 96.06 148 LYS A CA 1
ATOM 1159 C C . LYS A 1 148 ? 3.263 -12.823 -5.126 1.00 96.06 148 LYS A C 1
ATOM 1161 O O . LYS A 1 148 ? 2.862 -13.627 -5.965 1.00 96.06 148 LYS A O 1
ATOM 1166 N N . HIS A 1 149 ? 4.447 -12.236 -5.217 1.00 96.25 149 HIS A N 1
ATOM 1167 C CA . HIS A 1 149 ? 5.400 -12.535 -6.281 1.00 96.25 149 HIS A CA 1
ATOM 1168 C C . HIS A 1 149 ? 6.818 -12.337 -5.756 1.00 96.25 149 HIS A C 1
ATOM 1170 O O . HIS A 1 149 ? 7.085 -11.363 -5.060 1.00 96.25 149 HIS A O 1
ATOM 1176 N N . LYS A 1 150 ? 7.751 -13.223 -6.120 1.00 96.19 150 LYS A N 1
ATOM 1177 C CA . LYS A 1 150 ? 9.145 -13.149 -5.643 1.00 96.19 150 LYS A CA 1
ATOM 1178 C C . LYS A 1 150 ? 9.821 -11.804 -5.949 1.00 96.19 150 LYS A C 1
ATOM 1180 O O . LYS A 1 150 ? 10.613 -11.321 -5.153 1.00 96.19 150 LYS A O 1
ATOM 1185 N N . ASP A 1 151 ? 9.464 -11.180 -7.072 1.00 97.06 151 ASP A N 1
ATOM 1186 C CA . ASP A 1 151 ? 10.018 -9.884 -7.490 1.00 97.06 151 ASP A CA 1
ATOM 1187 C C . ASP A 1 151 ? 9.405 -8.685 -6.743 1.00 97.06 151 ASP A C 1
ATOM 1189 O O . ASP A 1 151 ? 9.809 -7.550 -6.979 1.00 97.06 151 ASP A O 1
ATOM 1193 N N . LEU A 1 152 ? 8.445 -8.910 -5.840 1.00 97.56 152 LEU A N 1
ATOM 1194 C CA . LEU A 1 152 ? 7.960 -7.885 -4.913 1.00 97.56 152 LEU A CA 1
ATOM 1195 C C . LEU A 1 152 ? 8.788 -7.813 -3.624 1.00 97.56 152 LEU A C 1
ATOM 1197 O O . LEU A 1 152 ? 8.714 -6.817 -2.911 1.00 97.56 152 LEU A O 1
ATOM 1201 N N . VAL A 1 153 ? 9.618 -8.819 -3.329 1.00 97.81 153 VAL A N 1
ATOM 1202 C CA . VAL A 1 153 ? 10.501 -8.782 -2.157 1.00 97.81 153 VAL A CA 1
ATOM 1203 C C . VAL A 1 153 ? 11.482 -7.612 -2.303 1.00 97.81 153 VAL A C 1
ATOM 1205 O O . VAL A 1 153 ? 12.180 -7.491 -3.313 1.00 97.81 153 VAL A O 1
ATOM 1208 N N . GLY A 1 154 ? 11.520 -6.726 -1.304 1.00 97.38 154 GLY A N 1
ATOM 1209 C CA . GLY A 1 154 ? 12.320 -5.495 -1.337 1.00 97.38 154 GLY A CA 1
ATOM 1210 C C . GLY A 1 154 ? 11.649 -4.302 -2.033 1.00 97.38 154 GLY A C 1
ATOM 1211 O O . GLY A 1 154 ? 12.301 -3.272 -2.243 1.00 97.38 154 GLY A O 1
ATOM 1212 N N . ALA A 1 155 ? 10.365 -4.419 -2.383 1.00 98.12 155 ALA A N 1
ATOM 1213 C CA . ALA A 1 155 ? 9.530 -3.283 -2.747 1.00 98.12 155 ALA A CA 1
ATOM 1214 C C . ALA A 1 155 ? 9.456 -2.254 -1.608 1.00 98.12 155 ALA A C 1
ATOM 1216 O O . ALA A 1 155 ? 9.440 -2.605 -0.427 1.00 98.12 155 ALA A O 1
ATOM 1217 N N . CYS A 1 156 ? 9.428 -0.970 -1.964 1.00 97.56 156 CYS A N 1
ATOM 1218 C CA . CYS A 1 156 ? 9.376 0.117 -0.984 1.00 97.56 156 CYS A CA 1
ATOM 1219 C C . CYS A 1 156 ? 8.244 1.116 -1.214 1.00 97.56 156 CYS A C 1
ATOM 1221 O O . CYS A 1 156 ? 7.825 1.750 -0.257 1.00 97.56 156 CYS A O 1
ATOM 1223 N N . GLU A 1 157 ? 7.731 1.247 -2.436 1.00 97.94 157 GLU A N 1
ATOM 1224 C CA . GLU A 1 157 ? 6.634 2.166 -2.761 1.00 97.94 157 GLU A CA 1
ATOM 1225 C C . GLU A 1 157 ? 5.690 1.518 -3.772 1.00 97.94 157 GLU A C 1
ATOM 1227 O O . GLU A 1 157 ? 6.116 0.687 -4.582 1.00 97.94 157 GLU A O 1
ATOM 1232 N N . LEU A 1 158 ? 4.420 1.926 -3.753 1.00 98.25 158 LEU A N 1
ATOM 1233 C CA . LEU A 1 158 ? 3.408 1.460 -4.694 1.00 98.25 158 LEU A CA 1
ATOM 1234 C C . LEU A 1 158 ? 2.464 2.595 -5.103 1.00 98.25 158 LEU A C 1
ATOM 1236 O O . LEU A 1 158 ? 2.137 3.463 -4.297 1.00 98.25 158 LEU A O 1
ATOM 1240 N N . VAL A 1 159 ? 1.971 2.541 -6.336 1.00 98.31 159 VAL A N 1
ATOM 1241 C CA . VAL A 1 159 ? 0.851 3.360 -6.822 1.00 98.31 159 VAL A CA 1
ATOM 1242 C C . VAL A 1 159 ? -0.083 2.510 -7.679 1.00 98.31 159 VAL A C 1
ATOM 1244 O O . VAL A 1 159 ? 0.308 1.456 -8.187 1.00 98.31 159 VAL A O 1
ATOM 1247 N N . VAL A 1 160 ? -1.328 2.952 -7.846 1.00 98.12 160 VAL A N 1
ATOM 1248 C CA . VAL A 1 160 ? -2.339 2.232 -8.630 1.00 98.12 160 VAL A CA 1
ATOM 1249 C C . VAL A 1 160 ? -2.696 3.019 -9.882 1.00 98.12 160 VAL A C 1
ATOM 1251 O O . VAL A 1 160 ? -3.120 4.169 -9.809 1.00 98.12 160 VAL A O 1
ATOM 1254 N N . ASP A 1 161 ? -2.586 2.360 -11.032 1.00 97.69 161 ASP A N 1
ATOM 1255 C CA . ASP A 1 161 ? -3.168 2.820 -12.286 1.00 97.69 161 ASP A CA 1
ATOM 1256 C C . ASP A 1 161 ? -4.540 2.167 -12.480 1.00 97.69 161 ASP A C 1
ATOM 1258 O O . ASP A 1 161 ? -4.677 1.066 -13.027 1.00 97.69 161 ASP A O 1
ATOM 1262 N N . SER A 1 162 ? -5.580 2.861 -12.028 1.00 96.31 162 SER A N 1
ATOM 1263 C CA . SER A 1 162 ? -6.960 2.378 -12.109 1.00 96.31 162 SER A CA 1
ATOM 1264 C C . SER A 1 162 ? -7.559 2.486 -13.521 1.00 96.31 162 SER A C 1
ATOM 1266 O O . SER A 1 162 ? -8.671 2.003 -13.766 1.00 96.31 162 SER A O 1
ATOM 1268 N N . THR A 1 163 ? -6.848 3.106 -14.471 1.00 95.75 163 THR A N 1
ATOM 1269 C CA . THR A 1 163 ? -7.261 3.168 -15.883 1.00 95.75 163 THR A CA 1
ATOM 1270 C C . THR A 1 163 ? -6.808 1.936 -16.659 1.00 95.75 163 THR A C 1
ATOM 1272 O O . THR A 1 163 ? -7.546 1.459 -17.519 1.00 95.75 163 THR A O 1
ATOM 1275 N N . ARG A 1 164 ? -5.639 1.387 -16.309 1.00 95.81 164 ARG A N 1
ATOM 1276 C CA . ARG A 1 164 ? -5.057 0.182 -16.925 1.00 95.81 164 ARG A CA 1
ATOM 1277 C C . ARG A 1 164 ? -5.221 -1.088 -16.086 1.00 95.81 164 ARG A C 1
ATOM 1279 O O . ARG A 1 164 ? -4.745 -2.141 -16.501 1.00 95.81 164 ARG A O 1
ATOM 1286 N N . ASP A 1 165 ? -5.852 -0.992 -14.915 1.00 96.31 165 ASP A N 1
ATOM 1287 C CA . ASP A 1 165 ? -5.929 -2.064 -13.915 1.00 96.31 165 ASP A CA 1
ATOM 1288 C C . ASP A 1 165 ? -4.544 -2.607 -13.530 1.00 96.31 165 ASP A C 1
ATOM 1290 O O . ASP A 1 165 ? -4.302 -3.821 -13.520 1.00 96.31 165 ASP A O 1
ATOM 1294 N N . GLN A 1 166 ? -3.622 -1.699 -13.202 1.00 97.44 166 GLN A N 1
ATOM 1295 C CA . GLN A 1 166 ? -2.249 -2.040 -12.831 1.00 97.44 166 GLN A CA 1
ATOM 1296 C C . GLN A 1 166 ? -1.887 -1.538 -11.435 1.00 97.44 166 GLN A C 1
ATOM 1298 O O . GLN A 1 166 ? -2.334 -0.479 -10.998 1.00 97.44 166 GLN A O 1
ATOM 1303 N N . VAL A 1 167 ? -1.033 -2.297 -10.754 1.00 98.06 167 VAL A N 1
ATOM 1304 C CA . VAL A 1 167 ? -0.249 -1.801 -9.620 1.00 98.06 167 VAL A CA 1
ATOM 1305 C C . VAL A 1 167 ? 1.178 -1.609 -10.090 1.00 98.06 167 VAL A C 1
ATOM 1307 O O . VAL A 1 167 ? 1.758 -2.502 -10.712 1.00 98.06 167 VAL A O 1
ATOM 1310 N N . VAL A 1 168 ? 1.725 -0.440 -9.791 1.00 98.44 168 VAL A N 1
ATOM 1311 C CA . VAL A 1 168 ? 3.092 -0.057 -10.120 1.00 98.44 168 VAL A CA 1
ATOM 1312 C C . VAL A 1 168 ? 3.886 -0.014 -8.828 1.00 98.44 168 VAL A C 1
ATOM 1314 O O . VAL A 1 168 ? 3.476 0.635 -7.871 1.00 98.44 168 VAL A O 1
ATOM 1317 N N . VAL A 1 169 ? 5.010 -0.717 -8.792 1.00 98.31 169 VAL A N 1
ATOM 1318 C CA . VAL A 1 169 ? 5.801 -0.920 -7.578 1.00 98.31 169 VAL A CA 1
ATOM 1319 C C . VAL A 1 169 ? 7.234 -0.495 -7.835 1.00 98.31 169 VAL A C 1
ATOM 1321 O O . VAL A 1 169 ? 7.848 -0.965 -8.792 1.00 98.31 169 VAL A O 1
ATOM 1324 N N . ASN A 1 170 ? 7.786 0.356 -6.973 1.00 98.25 170 ASN A N 1
ATOM 1325 C CA . ASN A 1 170 ? 9.219 0.633 -6.947 1.00 98.25 170 ASN A CA 1
ATOM 1326 C C . ASN A 1 170 ? 9.909 -0.432 -6.086 1.00 98.25 170 ASN A C 1
ATOM 1328 O O . ASN A 1 170 ? 9.666 -0.515 -4.877 1.00 98.25 170 ASN A O 1
ATOM 1332 N N . ASN A 1 171 ? 10.766 -1.249 -6.696 1.00 98.00 171 ASN A N 1
ATOM 1333 C CA . ASN A 1 171 ? 11.576 -2.228 -5.988 1.00 98.00 171 ASN A CA 1
ATOM 1334 C C . ASN A 1 171 ? 13.028 -1.758 -5.885 1.00 98.00 171 ASN A C 1
ATOM 1336 O O . ASN A 1 171 ? 13.810 -1.811 -6.839 1.00 98.00 171 ASN A O 1
ATOM 1340 N N . LYS A 1 172 ? 13.401 -1.336 -4.674 1.00 95.88 172 LYS A N 1
ATOM 1341 C CA . LYS A 1 172 ? 14.732 -0.803 -4.374 1.00 95.88 172 LYS A CA 1
ATOM 1342 C C . LYS A 1 172 ? 15.815 -1.879 -4.345 1.00 95.88 172 LYS A C 1
ATOM 1344 O O . LYS A 1 172 ? 16.980 -1.544 -4.580 1.00 95.88 172 LYS A O 1
ATOM 1349 N N . SER A 1 173 ? 15.450 -3.130 -4.055 1.00 96.50 173 SER A N 1
ATOM 1350 C CA . SER A 1 173 ? 16.373 -4.269 -4.061 1.00 96.50 173 SER A CA 1
ATOM 1351 C C . SER A 1 173 ? 16.764 -4.649 -5.489 1.00 96.50 173 SER A C 1
ATOM 1353 O O . SER A 1 173 ? 17.948 -4.762 -5.795 1.00 96.50 173 SER A O 1
ATOM 1355 N N . THR A 1 174 ? 15.782 -4.745 -6.390 1.00 96.94 174 THR A N 1
ATOM 1356 C CA . THR A 1 174 ? 16.017 -5.130 -7.792 1.00 96.94 174 THR A CA 1
ATOM 1357 C C . THR A 1 174 ? 16.305 -3.954 -8.723 1.00 96.94 174 THR A C 1
ATOM 1359 O O . THR A 1 174 ? 16.619 -4.188 -9.888 1.00 96.94 174 THR A O 1
ATOM 1362 N N . LYS A 1 175 ? 16.222 -2.710 -8.224 1.00 97.12 175 LYS A N 1
ATOM 1363 C CA . LYS A 1 175 ? 16.405 -1.465 -8.994 1.00 97.12 175 LYS A CA 1
ATOM 1364 C C . LYS A 1 175 ? 15.479 -1.390 -10.205 1.00 97.12 175 LYS A C 1
ATOM 1366 O O . LYS A 1 175 ? 15.901 -1.085 -11.319 1.00 97.12 175 LYS A O 1
ATOM 1371 N N . ARG A 1 176 ? 14.207 -1.727 -9.989 1.00 97.88 176 ARG A N 1
ATOM 1372 C CA . ARG A 1 176 ? 13.196 -1.750 -11.046 1.00 97.88 176 ARG A CA 1
ATOM 1373 C C . ARG A 1 176 ? 11.878 -1.177 -10.571 1.00 97.88 176 ARG A C 1
ATOM 1375 O O . ARG A 1 176 ? 11.457 -1.418 -9.443 1.00 97.88 176 ARG A O 1
ATOM 1382 N N . ILE A 1 177 ? 11.185 -0.512 -11.487 1.00 98.38 177 ILE A N 1
ATOM 1383 C CA . ILE A 1 177 ? 9.744 -0.297 -11.379 1.00 98.38 177 ILE A CA 1
ATOM 1384 C C . ILE A 1 177 ? 9.061 -1.477 -12.059 1.00 98.38 177 ILE A C 1
ATOM 1386 O O . ILE A 1 177 ? 9.352 -1.773 -13.219 1.00 98.38 177 ILE A O 1
ATOM 1390 N N . LEU A 1 178 ? 8.161 -2.146 -11.352 1.00 98.25 178 LEU A N 1
ATOM 1391 C CA . LEU A 1 178 ? 7.439 -3.318 -11.830 1.00 98.25 178 LEU A CA 1
ATOM 1392 C C . LEU A 1 178 ? 5.953 -3.006 -11.953 1.00 98.25 178 LEU A C 1
ATOM 1394 O O . LEU A 1 178 ? 5.380 -2.339 -11.096 1.00 98.25 178 LEU A O 1
ATOM 1398 N N . PHE A 1 179 ? 5.333 -3.520 -13.007 1.00 98.12 179 PHE A N 1
ATOM 1399 C CA . PHE A 1 179 ? 3.911 -3.357 -13.270 1.00 98.12 179 PHE A CA 1
ATOM 1400 C C . PHE A 1 179 ? 3.248 -4.724 -13.183 1.00 98.12 179 PHE A C 1
ATOM 1402 O O . PHE A 1 179 ? 3.625 -5.643 -13.909 1.00 98.12 179 PHE A O 1
ATOM 1409 N N . PHE A 1 180 ? 2.244 -4.850 -12.328 1.00 97.56 180 PHE A N 1
ATOM 1410 C CA . PHE A 1 180 ? 1.452 -6.066 -12.166 1.00 97.56 180 PHE A CA 1
ATOM 1411 C C . PHE A 1 180 ? -0.006 -5.785 -12.491 1.00 97.56 180 PHE A C 1
ATOM 1413 O O . PHE A 1 180 ? -0.481 -4.663 -12.320 1.00 97.56 180 PHE A O 1
ATOM 1420 N N . SER A 1 181 ? -0.744 -6.812 -12.915 1.00 96.44 181 SER A N 1
ATOM 1421 C CA . SER A 1 181 ? -2.200 -6.693 -12.990 1.00 96.44 181 SER A CA 1
ATOM 1422 C C . SER A 1 181 ? -2.774 -6.528 -11.584 1.00 96.44 181 SER A C 1
ATOM 1424 O O . SER A 1 181 ? -2.572 -7.382 -10.723 1.00 96.44 181 SER A O 1
ATOM 1426 N N . ARG A 1 182 ? -3.559 -5.472 -11.370 1.00 95.38 182 ARG A N 1
ATOM 1427 C CA . ARG A 1 182 ? -4.300 -5.240 -10.122 1.00 95.38 182 ARG A CA 1
ATOM 1428 C C . ARG A 1 182 ? -5.338 -6.329 -9.853 1.00 95.38 182 ARG A C 1
ATOM 1430 O O . ARG A 1 182 ? -5.704 -6.554 -8.708 1.00 95.38 182 ARG A O 1
ATOM 1437 N N . LEU A 1 183 ? -5.814 -6.997 -10.905 1.00 94.56 183 LEU A N 1
ATOM 1438 C CA . LEU A 1 183 ? -6.832 -8.051 -10.846 1.00 94.56 183 LEU A CA 1
ATOM 1439 C C . LEU A 1 183 ? -6.247 -9.437 -10.553 1.00 94.56 183 LEU A C 1
ATOM 1441 O O . LEU A 1 183 ? -7.000 -10.408 -10.442 1.00 94.56 183 LEU A O 1
ATOM 1445 N N . ALA A 1 184 ? -4.922 -9.544 -10.463 1.00 94.44 184 ALA A N 1
ATOM 1446 C CA . ALA A 1 184 ? -4.263 -10.774 -10.073 1.00 94.44 184 ALA A CA 1
ATOM 1447 C C . ALA A 1 184 ? -4.648 -11.161 -8.635 1.00 94.44 184 ALA A C 1
ATOM 1449 O O . ALA A 1 184 ? -4.966 -10.302 -7.821 1.00 94.44 184 ALA A O 1
ATOM 1450 N N . ASN A 1 185 ? -4.664 -12.449 -8.300 1.00 95.44 185 ASN A N 1
ATOM 1451 C CA . ASN A 1 185 ? -4.971 -12.886 -6.938 1.00 95.44 185 ASN A CA 1
ATOM 1452 C C . ASN A 1 185 ? -4.290 -14.218 -6.634 1.00 95.44 185 ASN A C 1
ATOM 1454 O O . ASN A 1 185 ? -4.579 -15.219 -7.286 1.00 95.44 185 ASN A O 1
ATOM 1458 N N . PHE A 1 186 ? -3.436 -14.237 -5.617 1.00 92.62 186 PHE A N 1
ATOM 1459 C CA . PHE A 1 186 ? -2.728 -15.422 -5.142 1.00 92.62 186 PHE A CA 1
ATOM 1460 C C . PHE A 1 186 ? -3.683 -16.546 -4.716 1.00 92.62 186 PHE A C 1
ATOM 1462 O O . PHE A 1 186 ? -3.398 -17.718 -4.940 1.00 92.62 186 PHE A O 1
ATOM 1469 N N . HIS A 1 187 ? -4.858 -16.202 -4.181 1.00 91.56 187 HIS A N 1
ATOM 1470 C CA . HIS A 1 187 ? -5.866 -17.188 -3.784 1.00 91.56 187 HIS A CA 1
ATOM 1471 C C . HIS A 1 187 ? -6.798 -17.626 -4.920 1.00 91.56 187 HIS A C 1
ATOM 1473 O O . HIS A 1 187 ? -7.647 -18.496 -4.719 1.00 91.56 187 HIS A O 1
ATOM 1479 N N . ALA A 1 188 ? -6.676 -17.055 -6.123 1.00 88.62 188 ALA A N 1
ATOM 1480 C CA . ALA A 1 188 ? -7.413 -17.583 -7.263 1.00 88.62 188 ALA A CA 1
ATOM 1481 C C . ALA A 1 188 ? -6.891 -18.977 -7.643 1.00 88.62 188 ALA A C 1
ATOM 1483 O O . ALA A 1 188 ? -5.741 -19.335 -7.381 1.00 88.62 188 ALA A O 1
ATOM 1484 N N . ARG A 1 189 ? -7.749 -19.758 -8.311 1.00 86.19 189 ARG A N 1
ATOM 1485 C CA . ARG A 1 189 ? -7.365 -21.067 -8.859 1.00 86.19 189 ARG A CA 1
ATOM 1486 C C . ARG A 1 189 ? -6.128 -20.924 -9.748 1.00 86.19 189 ARG A C 1
ATOM 1488 O O . ARG A 1 189 ? -5.982 -19.920 -10.452 1.00 86.19 189 ARG A O 1
ATOM 1495 N N . GLU A 1 190 ? -5.280 -21.944 -9.746 1.00 79.38 190 GLU A N 1
ATOM 1496 C CA . GLU A 1 190 ? -4.109 -22.019 -10.619 1.00 79.38 190 GLU A CA 1
ATOM 1497 C C . GLU A 1 190 ? -4.498 -21.736 -12.086 1.00 79.38 190 GLU A C 1
ATOM 1499 O O . GLU A 1 190 ? -5.589 -22.091 -12.541 1.00 79.38 190 GLU A O 1
ATOM 1504 N N . GLY A 1 191 ? -3.667 -20.972 -12.800 1.00 77.38 191 GLY A N 1
ATOM 1505 C CA . GLY A 1 191 ? -3.975 -20.454 -14.143 1.00 77.38 191 GLY A CA 1
ATOM 1506 C C . GLY A 1 191 ? -4.912 -19.234 -14.185 1.00 77.38 191 GLY A C 1
ATOM 1507 O O . GLY A 1 191 ? -4.965 -18.539 -15.199 1.00 77.38 191 GLY A O 1
ATOM 1508 N N . LYS A 1 192 ? -5.613 -18.906 -13.089 1.00 83.38 192 LYS A N 1
ATOM 1509 C CA . LYS A 1 192 ? -6.428 -17.678 -12.951 1.00 83.38 192 LYS A CA 1
ATOM 1510 C C . LYS A 1 192 ? -5.806 -16.616 -12.052 1.00 83.38 192 LYS A C 1
ATOM 1512 O O . LYS A 1 192 ? -6.324 -15.504 -12.012 1.00 83.38 192 LYS A O 1
ATOM 1517 N N . GLN A 1 193 ? -4.703 -16.934 -11.375 1.00 84.00 193 GLN A N 1
ATOM 1518 C CA . GLN A 1 193 ? -4.001 -15.988 -10.506 1.00 84.00 193 GLN A CA 1
ATOM 1519 C C . GLN A 1 193 ? -3.512 -14.751 -11.257 1.00 84.00 193 GLN A C 1
ATOM 1521 O O . GLN A 1 193 ? -3.511 -13.677 -10.673 1.00 84.00 193 GLN A O 1
ATOM 1526 N N . LYS A 1 194 ? -3.136 -14.880 -12.542 1.00 83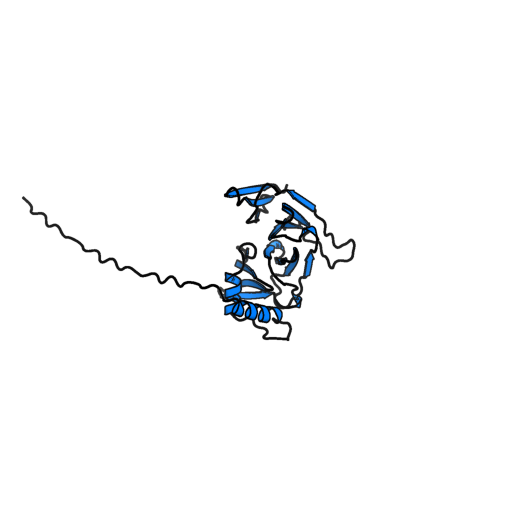.19 194 LYS A N 1
ATOM 1527 C CA . LYS A 1 194 ? -2.689 -13.774 -13.417 1.00 83.19 194 LYS A CA 1
ATOM 1528 C C . LYS A 1 194 ? -1.578 -12.890 -12.809 1.00 83.19 194 LYS A C 1
ATOM 1530 O O . LYS A 1 194 ? -1.444 -11.726 -13.177 1.00 83.19 194 LYS A O 1
ATOM 1535 N N . LEU A 1 195 ? -0.771 -13.444 -11.900 1.00 86.62 195 LEU A N 1
ATOM 1536 C CA . LEU A 1 195 ? 0.374 -12.778 -11.276 1.00 86.62 195 LEU A CA 1
ATOM 1537 C C . LEU A 1 195 ? 1.570 -12.813 -12.231 1.00 86.62 195 LEU A C 1
ATOM 1539 O O . LEU A 1 195 ? 2.396 -13.718 -12.172 1.00 86.62 195 LEU A O 1
ATOM 1543 N N . VAL A 1 196 ? 1.631 -11.845 -13.141 1.00 92.62 196 VAL A N 1
ATOM 1544 C CA . VAL A 1 196 ? 2.734 -11.682 -14.096 1.00 92.62 196 VAL A CA 1
ATOM 1545 C C . VAL A 1 196 ? 3.213 -10.236 -14.113 1.00 92.62 196 VAL A C 1
ATOM 1547 O O . VAL A 1 196 ? 2.417 -9.309 -13.937 1.00 92.62 196 VAL A O 1
ATOM 1550 N N . ILE A 1 197 ? 4.511 -10.050 -14.349 1.00 96.25 197 ILE A N 1
ATOM 1551 C CA . ILE A 1 197 ? 5.086 -8.732 -14.621 1.00 96.25 197 ILE A CA 1
ATOM 1552 C C . ILE A 1 197 ? 4.654 -8.330 -16.034 1.00 96.25 197 ILE A C 1
ATOM 1554 O O . ILE A 1 197 ? 5.048 -8.955 -17.015 1.00 96.25 197 ILE A O 1
ATOM 1558 N N . LEU A 1 198 ? 3.830 -7.291 -16.129 1.00 96.69 198 LEU A N 1
ATOM 1559 C CA . LEU A 1 198 ? 3.320 -6.747 -17.389 1.00 96.69 198 LEU A CA 1
ATOM 1560 C C . LEU A 1 198 ? 4.354 -5.856 -18.081 1.00 96.69 198 LEU A C 1
ATOM 1562 O O . LEU A 1 198 ? 4.436 -5.817 -19.305 1.00 96.69 198 LEU A O 1
ATOM 1566 N N . LYS A 1 199 ? 5.120 -5.111 -17.283 1.00 97.12 199 LYS A N 1
ATOM 1567 C CA . LYS A 1 199 ? 6.150 -4.167 -17.723 1.00 97.12 199 LYS A CA 1
ATOM 1568 C C . LYS A 1 199 ? 7.181 -4.013 -16.609 1.00 97.12 199 LYS A C 1
ATOM 1570 O O . LYS A 1 199 ? 6.854 -4.148 -15.429 1.00 97.12 199 LYS A O 1
ATOM 1575 N N . SER A 1 200 ? 8.416 -3.705 -16.985 1.00 97.50 200 SER A N 1
ATOM 1576 C CA . SER A 1 200 ? 9.477 -3.332 -16.053 1.00 97.50 200 SER A CA 1
ATOM 1577 C C . SER A 1 200 ? 10.272 -2.149 -16.591 1.00 97.50 200 SER A C 1
ATOM 1579 O O . SER A 1 200 ? 10.548 -2.100 -17.789 1.00 97.50 200 SER A O 1
ATOM 1581 N N . ILE A 1 201 ? 10.673 -1.233 -15.716 1.00 97.44 201 ILE A N 1
ATOM 1582 C CA . ILE A 1 201 ? 11.571 -0.116 -16.036 1.00 97.44 201 ILE A CA 1
ATOM 1583 C C . ILE A 1 201 ? 12.812 -0.259 -15.160 1.00 97.44 201 ILE A C 1
ATOM 1585 O O . ILE A 1 201 ? 12.684 -0.413 -13.947 1.00 97.44 201 ILE A O 1
ATOM 1589 N N . ASP A 1 202 ? 13.995 -0.228 -15.769 1.00 97.06 202 ASP A N 1
ATOM 1590 C CA . ASP A 1 202 ? 15.268 -0.241 -15.045 1.00 97.06 202 ASP A CA 1
ATOM 1591 C C . ASP A 1 202 ? 15.531 1.133 -14.412 1.00 97.06 202 ASP A C 1
ATOM 1593 O O . ASP A 1 202 ? 15.493 2.161 -15.091 1.00 97.06 202 ASP A O 1
ATOM 1597 N N . THR A 1 203 ? 15.782 1.146 -13.106 1.00 96.31 203 THR A N 1
ATOM 1598 C CA . THR A 1 203 ? 16.094 2.345 -12.322 1.00 96.31 203 THR A CA 1
ATOM 1599 C C . THR A 1 203 ? 17.476 2.274 -11.677 1.00 96.31 203 THR A C 1
ATOM 1601 O O . THR A 1 203 ? 17.769 3.038 -10.766 1.00 96.31 203 THR A O 1
ATOM 1604 N N . SER A 1 204 ? 18.374 1.414 -12.168 1.00 95.31 204 SER A N 1
ATOM 1605 C CA . SER A 1 204 ? 19.719 1.209 -11.601 1.00 95.31 204 SER A CA 1
ATOM 1606 C C . SER A 1 204 ? 20.580 2.477 -11.511 1.00 95.31 204 SER A C 1
ATOM 1608 O O . SER A 1 204 ? 21.491 2.536 -10.690 1.00 95.31 204 SER A O 1
ATOM 1610 N N . LEU A 1 205 ? 20.290 3.501 -12.320 1.00 94.06 205 LEU A N 1
ATOM 1611 C CA . LEU A 1 205 ? 21.022 4.777 -12.360 1.00 94.06 205 LEU A CA 1
ATOM 1612 C C . LEU A 1 205 ? 20.310 5.926 -11.615 1.00 94.06 205 LEU A C 1
ATOM 1614 O O . LEU A 1 205 ? 20.682 7.093 -11.781 1.00 94.06 205 LEU A O 1
ATOM 1618 N N . ILE A 1 206 ? 19.254 5.616 -10.857 1.00 94.56 206 ILE A N 1
ATOM 1619 C CA . ILE A 1 206 ? 18.346 6.581 -10.225 1.00 94.56 206 ILE A CA 1
ATOM 1620 C C . ILE A 1 206 ? 18.047 6.122 -8.787 1.00 94.56 206 ILE A C 1
ATOM 1622 O O . ILE A 1 206 ? 17.696 4.965 -8.560 1.00 94.56 206 ILE A O 1
ATOM 1626 N N . ASP A 1 207 ? 18.120 7.025 -7.804 1.00 94.12 207 ASP A N 1
ATOM 1627 C CA . ASP A 1 207 ? 17.606 6.758 -6.448 1.00 94.12 207 ASP A CA 1
ATOM 1628 C C . ASP A 1 207 ? 16.164 7.266 -6.352 1.00 94.12 207 ASP A C 1
ATOM 1630 O O . ASP A 1 207 ? 15.909 8.382 -5.904 1.00 94.12 207 ASP A O 1
ATOM 1634 N N . LEU A 1 208 ? 15.231 6.475 -6.885 1.00 95.81 208 LEU A N 1
ATOM 1635 C CA . LEU A 1 208 ? 13.838 6.881 -7.062 1.00 95.81 208 LEU A CA 1
ATOM 1636 C C . LEU A 1 208 ? 13.072 6.872 -5.733 1.00 95.81 208 LEU A C 1
ATOM 1638 O O . LEU A 1 208 ? 13.081 5.858 -5.032 1.00 95.81 208 LEU A O 1
ATOM 1642 N N . LYS A 1 209 ? 12.376 7.978 -5.446 1.00 95.06 209 LYS A N 1
ATOM 1643 C CA . LYS A 1 209 ? 11.455 8.160 -4.313 1.00 95.06 209 LYS A CA 1
ATOM 1644 C C . LYS A 1 209 ? 10.200 8.932 -4.714 1.00 95.06 209 LYS A C 1
ATOM 1646 O O . LYS A 1 209 ? 10.193 9.602 -5.748 1.00 95.06 209 LYS A O 1
ATOM 1651 N N . ASN A 1 210 ? 9.199 8.940 -3.837 1.00 94.88 210 ASN A N 1
ATOM 1652 C CA . ASN A 1 210 ? 7.965 9.722 -3.959 1.00 94.88 210 ASN A CA 1
ATOM 1653 C C . ASN A 1 210 ? 7.202 9.398 -5.249 1.00 94.88 210 ASN A C 1
ATOM 1655 O O . ASN A 1 210 ? 6.839 10.292 -6.022 1.00 94.88 210 ASN A O 1
ATOM 1659 N N . LEU A 1 211 ? 7.007 8.106 -5.495 1.00 97.06 211 LEU A N 1
ATOM 1660 C CA . LEU A 1 211 ? 6.286 7.619 -6.656 1.00 97.06 211 LEU A CA 1
ATOM 1661 C C . LEU A 1 211 ? 4.838 8.131 -6.637 1.00 97.06 211 LEU A C 1
ATOM 1663 O O . LEU A 1 211 ? 4.125 8.003 -5.645 1.00 97.06 211 LEU A O 1
ATOM 1667 N N . SER A 1 212 ? 4.389 8.700 -7.749 1.00 97.06 212 SER A N 1
ATOM 1668 C CA . SER A 1 212 ? 3.007 9.145 -7.948 1.00 97.06 212 SER A CA 1
ATOM 1669 C C . SER A 1 212 ? 2.600 8.948 -9.403 1.00 97.06 212 SER A C 1
ATOM 1671 O O . SER A 1 212 ? 3.452 8.821 -10.281 1.00 97.06 212 SER A O 1
ATOM 1673 N N . 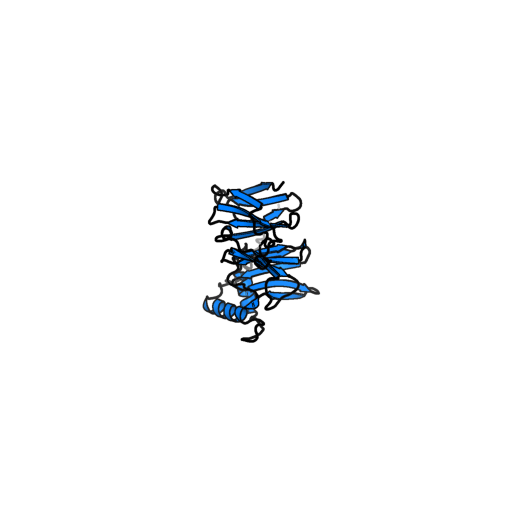ILE A 1 213 ? 1.300 8.883 -9.673 1.00 96.75 213 ILE A N 1
ATOM 1674 C CA . ILE A 1 213 ? 0.777 8.677 -11.024 1.00 96.75 213 ILE A CA 1
ATOM 1675 C C . ILE A 1 213 ? -0.207 9.785 -11.392 1.00 96.75 213 ILE A C 1
ATOM 1677 O O . ILE A 1 213 ? -1.109 10.109 -10.620 1.00 96.75 213 ILE A O 1
ATOM 1681 N N . ASP A 1 214 ? -0.032 10.351 -12.582 1.00 96.38 214 ASP A N 1
ATOM 1682 C CA . ASP A 1 214 ? -1.002 11.220 -13.241 1.00 96.38 214 ASP A CA 1
ATOM 1683 C C . ASP A 1 214 ? -1.796 10.359 -14.236 1.00 96.38 214 ASP A C 1
ATOM 1685 O O . ASP A 1 214 ? -1.318 10.003 -15.320 1.00 96.38 214 ASP A O 1
ATOM 1689 N N . LEU A 1 215 ? -3.011 9.972 -13.832 1.00 93.94 215 LEU A N 1
ATOM 1690 C CA . LEU A 1 215 ? -3.889 9.111 -14.630 1.00 93.94 215 LEU A CA 1
ATOM 1691 C C . LEU A 1 215 ? -4.356 9.797 -15.923 1.00 93.94 215 LEU A C 1
ATOM 1693 O O . LEU A 1 215 ? -4.550 9.118 -16.931 1.00 93.94 215 LEU A O 1
ATOM 1697 N N . GLU A 1 216 ? -4.508 11.124 -15.919 1.00 94.00 216 GLU A N 1
ATOM 1698 C CA . GLU A 1 216 ? -4.981 11.884 -17.081 1.00 94.00 216 GLU A CA 1
ATOM 1699 C C . GLU A 1 216 ? -3.899 11.964 -18.158 1.00 94.00 216 GLU A C 1
ATOM 1701 O O . GLU A 1 216 ? -4.159 11.719 -19.341 1.00 94.00 216 GLU A O 1
ATOM 1706 N N . LYS A 1 217 ? -2.657 12.247 -17.753 1.00 96.00 217 LYS A N 1
ATOM 1707 C CA . LYS A 1 217 ? -1.519 12.312 -18.681 1.00 96.00 217 LYS A CA 1
ATOM 1708 C C . LYS A 1 217 ? -0.925 10.952 -19.008 1.00 96.00 217 LYS A C 1
ATOM 1710 O O . LYS A 1 217 ? -0.220 10.834 -20.012 1.00 96.00 217 LYS A O 1
ATOM 1715 N N . SER A 1 218 ? -1.265 9.919 -18.234 1.00 95.44 218 SER A N 1
ATOM 1716 C CA . SER A 1 218 ? -0.610 8.611 -18.299 1.00 95.44 218 SER A CA 1
ATOM 1717 C C . SER A 1 218 ? 0.887 8.716 -18.027 1.00 95.44 218 SER A C 1
ATOM 1719 O O . SER A 1 218 ? 1.713 8.212 -18.790 1.00 95.44 218 SER A O 1
ATOM 1721 N N . GLU A 1 219 ? 1.226 9.397 -16.940 1.00 97.56 219 GLU A N 1
ATOM 1722 C CA . GLU A 1 219 ? 2.602 9.661 -16.538 1.00 97.56 219 GLU A CA 1
ATOM 1723 C C . GLU A 1 219 ? 2.850 9.122 -15.132 1.00 97.56 219 GLU A C 1
ATOM 1725 O O . GLU A 1 219 ? 2.037 9.287 -14.223 1.00 97.56 219 GLU A O 1
ATOM 1730 N N . LEU A 1 220 ? 3.989 8.460 -14.954 1.00 97.50 220 LEU A N 1
ATOM 1731 C CA . LEU A 1 220 ? 4.499 8.066 -13.648 1.00 97.50 220 LEU A CA 1
ATOM 1732 C C . LEU A 1 220 ? 5.574 9.066 -13.240 1.00 97.50 220 LEU A C 1
ATOM 1734 O O . LEU A 1 220 ? 6.555 9.254 -13.958 1.00 97.50 220 LEU A O 1
ATOM 1738 N N . HIS A 1 221 ? 5.398 9.685 -12.086 1.00 97.94 221 HIS A N 1
ATOM 1739 C CA . HIS A 1 221 ? 6.296 10.692 -11.549 1.00 97.94 221 HIS A CA 1
ATOM 1740 C C . HIS A 1 221 ? 7.073 10.125 -10.367 1.00 97.94 221 HIS A C 1
ATOM 1742 O O . HIS A 1 221 ? 6.564 9.316 -9.592 1.00 97.94 221 HIS A O 1
ATOM 1748 N N . GLY A 1 222 ? 8.299 10.597 -10.200 1.00 97.00 222 GLY A N 1
ATOM 1749 C CA . GLY A 1 222 ? 9.079 10.388 -8.990 1.00 97.00 222 GLY A CA 1
ATOM 1750 C C . GLY A 1 222 ? 10.206 11.404 -8.885 1.00 97.00 222 GLY A C 1
ATOM 1751 O O . GLY A 1 222 ? 10.350 12.295 -9.724 1.00 97.00 222 GLY A O 1
ATOM 1752 N N . VAL A 1 223 ? 11.012 11.275 -7.842 1.00 97.31 223 VAL A N 1
ATOM 1753 C CA . VAL A 1 223 ? 12.162 12.137 -7.569 1.00 97.31 223 VAL A CA 1
ATOM 1754 C C . VAL A 1 223 ? 13.416 11.279 -7.511 1.00 97.31 223 VAL A C 1
ATOM 1756 O O . VAL A 1 223 ? 13.459 10.300 -6.771 1.00 97.31 223 VAL A O 1
ATOM 1759 N N . ASP A 1 224 ? 14.445 11.657 -8.267 1.00 96.62 224 ASP A N 1
ATOM 1760 C CA . ASP A 1 224 ? 15.794 11.115 -8.097 1.00 96.62 224 ASP A CA 1
ATOM 1761 C C . ASP A 1 224 ? 16.457 11.822 -6.920 1.00 96.62 224 ASP A C 1
ATOM 1763 O O . ASP A 1 224 ? 16.948 12.946 -7.069 1.00 96.62 224 ASP A O 1
ATOM 1767 N N . SER A 1 225 ? 16.485 11.194 -5.743 1.00 93.56 225 SER A N 1
ATOM 1768 C CA . SER A 1 225 ? 17.094 11.829 -4.572 1.00 93.56 225 SER A CA 1
ATOM 1769 C C . SER A 1 225 ? 18.603 12.014 -4.687 1.00 93.56 225 SER A C 1
ATOM 1771 O O . SER A 1 225 ? 19.147 12.838 -3.958 1.00 93.56 225 SER A O 1
ATOM 1773 N N . SER A 1 226 ? 19.281 11.328 -5.614 1.00 94.25 226 SER A N 1
ATOM 1774 C CA . SER A 1 226 ? 20.712 11.562 -5.855 1.00 94.25 226 SER A CA 1
ATOM 1775 C C . SER A 1 226 ? 20.985 12.878 -6.590 1.00 94.25 226 SER A C 1
ATOM 1777 O O . SER A 1 226 ? 22.034 13.489 -6.395 1.00 94.25 226 SER A O 1
ATOM 1779 N N . LYS A 1 227 ? 20.028 13.335 -7.408 1.00 95.50 227 LYS A N 1
ATOM 1780 C CA . LYS A 1 227 ? 20.130 14.562 -8.218 1.00 95.50 227 LYS A CA 1
ATOM 1781 C C . LYS A 1 227 ? 19.180 15.672 -7.771 1.00 95.50 227 LYS A C 1
ATOM 1783 O O . LYS A 1 227 ? 19.246 16.775 -8.304 1.00 95.50 227 LYS A O 1
ATOM 1788 N N . ASN A 1 228 ? 18.296 15.381 -6.817 1.00 94.06 228 ASN A N 1
ATOM 1789 C CA . ASN A 1 228 ? 17.193 16.243 -6.397 1.00 94.06 228 ASN A CA 1
ATOM 1790 C C . ASN A 1 228 ? 16.350 16.748 -7.586 1.00 94.06 228 ASN A C 1
ATOM 1792 O O . ASN A 1 228 ? 15.990 17.922 -7.666 1.00 94.06 228 ASN A O 1
ATOM 1796 N N . SER A 1 229 ? 16.076 15.859 -8.543 1.00 96.38 229 SER A N 1
ATOM 1797 C CA . SER A 1 229 ? 15.384 16.187 -9.791 1.00 96.38 229 SER A CA 1
ATOM 1798 C C . SER A 1 229 ? 14.132 15.341 -9.973 1.00 96.38 229 SER A C 1
ATOM 1800 O O . SER A 1 229 ? 14.143 14.143 -9.686 1.00 96.38 229 SER A O 1
ATOM 1802 N N . ALA A 1 230 ? 13.072 15.946 -10.507 1.00 97.00 230 ALA A N 1
ATOM 1803 C CA . ALA A 1 230 ? 11.877 15.216 -10.908 1.00 97.00 230 ALA A CA 1
ATOM 1804 C C . ALA A 1 230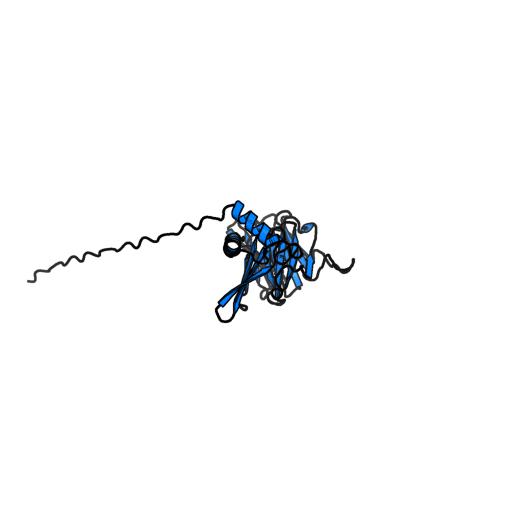 ? 12.166 14.318 -12.122 1.00 97.00 230 ALA A C 1
ATOM 1806 O O . ALA A 1 230 ? 12.890 14.707 -13.040 1.00 97.00 230 ALA A O 1
ATOM 1807 N N . ILE A 1 231 ? 11.571 13.130 -12.126 1.00 97.12 231 ILE A N 1
ATOM 1808 C CA . ILE A 1 231 ? 11.589 12.177 -13.235 1.00 97.12 231 ILE A CA 1
ATOM 1809 C C . ILE A 1 231 ? 10.151 11.880 -13.633 1.00 97.12 231 ILE A C 1
ATOM 1811 O O . ILE A 1 231 ? 9.279 11.732 -12.777 1.00 97.12 231 ILE A O 1
ATOM 1815 N N . VAL A 1 232 ? 9.925 11.781 -14.941 1.00 97.50 232 VAL A N 1
ATOM 1816 C CA . VAL A 1 232 ? 8.632 11.440 -15.528 1.00 97.50 232 VAL A CA 1
ATOM 1817 C C . VAL A 1 232 ? 8.825 10.286 -16.503 1.00 97.50 232 VAL A C 1
ATOM 1819 O O . VAL A 1 232 ? 9.658 10.363 -17.406 1.00 97.50 232 VAL A O 1
ATOM 1822 N N . PHE A 1 233 ? 8.050 9.219 -16.331 1.00 96.69 233 PHE A N 1
ATOM 1823 C CA . PHE A 1 233 ? 7.975 8.103 -17.267 1.00 96.69 233 PHE A CA 1
ATOM 1824 C C . PHE A 1 233 ? 6.637 8.151 -17.997 1.00 96.69 233 PHE A C 1
ATOM 1826 O O . PHE A 1 233 ? 5.578 8.153 -17.370 1.00 96.69 233 PHE A O 1
ATOM 1833 N N . ASN A 1 234 ? 6.681 8.133 -19.326 1.00 95.12 234 ASN A N 1
ATOM 1834 C CA . ASN A 1 234 ? 5.476 8.023 -20.135 1.00 95.12 234 ASN A CA 1
ATOM 1835 C C . ASN A 1 234 ? 4.958 6.570 -20.120 1.00 95.12 234 ASN A C 1
ATOM 1837 O O . ASN A 1 234 ? 5.724 5.623 -20.337 1.00 95.12 234 ASN A O 1
ATOM 1841 N N . LEU A 1 235 ? 3.668 6.389 -19.826 1.00 92.06 235 LEU A N 1
ATOM 1842 C CA . LEU A 1 235 ? 3.012 5.079 -19.735 1.00 92.06 235 LEU A CA 1
ATOM 1843 C C . LEU A 1 235 ? 2.215 4.698 -20.992 1.00 92.06 235 LEU A C 1
ATOM 1845 O O . LEU A 1 235 ? 1.546 3.660 -20.979 1.00 92.06 235 LEU A O 1
ATOM 1849 N N . LYS A 1 236 ? 2.248 5.523 -22.043 1.00 88.56 236 LYS A N 1
ATOM 1850 C CA . LYS A 1 236 ? 1.662 5.201 -23.351 1.00 88.56 236 LYS A CA 1
ATOM 1851 C C . LYS A 1 236 ? 2.519 4.202 -24.124 1.00 88.56 236 LYS A C 1
ATOM 1853 O O . LYS A 1 236 ? 3.748 4.149 -23.890 1.00 88.56 236 LYS A O 1
#